Protein AF-A0A8T4DFD7-F1 (afdb_monomer_lite)

Foldseek 3Di:
DDDAFDDDDDDDDDDDDPPDDPDDDPPDDPPPDRDGDDPDPDDDDDDDDDDDDDDDDDDDDDDPLVFADQKDKDKDQKDFQVALQKDWFWKAFDKDDDPFKDKWKFKAFALDNVCPQFFDPVLTDTHDHRGTCCPTLGYHGSGRIMMMMMMIGGPGRSDYMGTDDMDIDMDNHDDPPCPPGTDNDDADDKDKDFDCDPVQHQWIWMDTFQWTWIWGQDPNDIDTATPTDHQWAWAADPVLRWTEIEHEGEHEDEDDDDDDDDDDKDKDKDFDDKDWRRAKHFDQKDKDKDAALCQVNVLVVQVVNVVVYNRDPVQWDRWDDDNVRRMIMIMGGGPVVGHIYTYMYTYMYIDMGD

pLDDT: mean 82.7, std 18.25, range [31.59, 98.19]

Sequence (354 aa):
MGLGGGGGAGGRIKIFYDNVSLYTVPSSLPVNGGTGGINGGVGAEDGVNGNSGIPYANETTYISTVPHYEDGYYVSRVYDTGNTTTCYGNMSWDATTDEYTPLTLKVRTSIYPDMTGAALWPNCPVVANGQDISALSSAFDMHRYIQFRADLSTYDTTTTPVLDCVRINYSSHCLAGDDEGAVIDSAAGIVKFRSSYIYYPNQEILYEHGAVIRAQTIDDEKKGFVIHDPPITIGTDNATGAPLLRISMVDLTGSNYSYAGSRSASVETSYADYVHLAGTIAFDNLSLDLTTEYPSIWQSWFNAQLAESDLDASYYNPPVVNESAGTVVVEFYGHGYGVQLYEEKTTVNVEITT

Secondary structure (DSSP, 8-state):
----------------BTTB-SSPPPS-------PPPS---TTPPPPPPPPPPPP-----------PPPSEEEEEPPPEE-S-TT-EEEEEEEEEE--TTS-EEEEEEEESSTT-TTSPPGGGSPEEPTTEEGGGSTT--TT--EEEEEEEEE-SSTT---EEEEEEEEEESS--SS--S---------EEEEE---TTSTTEEEEEETTEEEEEEEETTEEEEEEEE--SEEEEE-TTT--EEEEEEEEEEES------SSS--EEEEEEEEEEE-SS-EEESEEEEEEE-S-HHHHHHHHHHHHHHSS--GGGBPPPEEETTTTEEEEEEE-TTS-EEEEEEEEEEEEEEE-

Structure (mmCIF, N/CA/C/O backbone):
data_AF-A0A8T4DFD7-F1
#
_entry.id   AF-A0A8T4DFD7-F1
#
loop_
_atom_site.group_PDB
_atom_site.id
_atom_site.type_symbol
_atom_site.label_atom_id
_atom_site.label_alt_id
_atom_site.label_comp_id
_atom_site.label_asym_id
_atom_site.label_entity_id
_atom_site.label_seq_id
_atom_site.pdbx_PDB_ins_code
_atom_site.Cartn_x
_atom_site.Cartn_y
_atom_site.Cartn_z
_atom_site.occupancy
_atom_site.B_iso_or_equiv
_atom_site.auth_seq_id
_atom_site.auth_comp_id
_atom_site.auth_asym_id
_atom_site.auth_atom_id
_atom_site.pdbx_PDB_model_num
ATOM 1 N N . MET A 1 1 ? -53.806 55.454 68.907 1.00 33.16 1 MET A N 1
ATOM 2 C CA . MET A 1 1 ? -54.041 53.996 68.978 1.00 33.16 1 MET A CA 1
ATOM 3 C C . MET A 1 1 ? -54.019 53.504 67.544 1.00 33.16 1 MET A C 1
ATOM 5 O O . MET A 1 1 ? -54.923 53.856 66.808 1.00 33.16 1 MET A O 1
ATOM 9 N N . GLY A 1 2 ? -52.865 53.094 67.025 1.00 31.59 2 GLY A N 1
ATOM 10 C CA . GLY A 1 2 ? -52.353 51.718 67.089 1.00 31.59 2 GLY A CA 1
ATOM 11 C C . GLY A 1 2 ? -52.570 51.100 65.692 1.00 31.59 2 GLY A C 1
ATOM 12 O O . GLY A 1 2 ? -53.573 51.409 65.069 1.00 31.59 2 GLY A O 1
ATOM 13 N N . LEU A 1 3 ? -51.704 50.308 65.074 1.00 32.62 3 LEU A N 1
ATOM 14 C CA . LEU A 1 3 ? -50.391 49.771 65.405 1.00 32.62 3 LEU A CA 1
ATOM 15 C C . LEU A 1 3 ? -49.673 49.593 64.057 1.00 32.62 3 LEU A C 1
ATOM 17 O O . LEU A 1 3 ? -50.237 49.013 63.130 1.00 32.62 3 LEU A O 1
ATOM 21 N N . GLY A 1 4 ? -48.449 50.106 63.935 1.00 41.00 4 GLY A N 1
ATOM 22 C CA . GLY A 1 4 ? -47.529 49.648 62.899 1.00 41.00 4 GLY A CA 1
ATOM 23 C C . GLY A 1 4 ? -46.929 48.314 63.337 1.00 41.00 4 GLY A C 1
ATOM 24 O O . GLY A 1 4 ? -46.496 48.192 64.478 1.00 41.00 4 GLY A O 1
ATOM 25 N N . GLY A 1 5 ? -46.888 47.329 62.443 1.00 39.41 5 GLY A N 1
ATOM 26 C CA . GLY A 1 5 ? -46.276 46.028 62.707 1.00 39.41 5 GLY A CA 1
ATOM 27 C C . GLY A 1 5 ? -46.084 45.244 61.415 1.00 39.41 5 GLY A C 1
ATOM 28 O O . GLY A 1 5 ? -46.917 44.419 61.061 1.00 39.41 5 GLY A O 1
ATOM 29 N N . GLY A 1 6 ? -45.009 45.545 60.684 1.00 45.28 6 GLY A N 1
ATOM 30 C CA . GLY A 1 6 ? -44.554 44.756 59.541 1.00 45.28 6 GLY A CA 1
ATOM 31 C C . GLY A 1 6 ? -43.458 43.793 59.987 1.00 45.28 6 GLY A C 1
ATOM 32 O O . GLY A 1 6 ? -42.320 44.212 60.165 1.00 45.28 6 GLY A O 1
ATOM 33 N N . GLY A 1 7 ? -43.800 42.518 60.171 1.00 44.56 7 GLY A N 1
ATOM 34 C CA . GLY A 1 7 ? -42.845 41.429 60.378 1.00 44.56 7 GLY A CA 1
ATOM 35 C C . GLY A 1 7 ? -42.882 40.483 59.181 1.00 44.56 7 GLY A C 1
ATOM 36 O O . GLY A 1 7 ? -43.810 39.690 59.053 1.00 44.56 7 GLY A O 1
ATOM 37 N N . GLY A 1 8 ? -41.908 40.591 58.276 1.00 44.91 8 GLY A N 1
ATOM 38 C CA . GLY A 1 8 ? -41.760 39.680 57.139 1.00 44.91 8 GLY A CA 1
ATOM 39 C C . GLY A 1 8 ? -41.112 38.363 57.569 1.00 44.91 8 GLY A C 1
ATOM 40 O O . GLY A 1 8 ? -40.022 38.365 58.138 1.00 44.91 8 GLY A O 1
ATOM 41 N N . ALA A 1 9 ? -41.761 37.235 57.283 1.00 47.88 9 ALA A N 1
ATOM 42 C CA . ALA A 1 9 ? -41.181 35.911 57.476 1.00 47.88 9 ALA A CA 1
ATOM 43 C C . ALA A 1 9 ? -40.224 35.588 56.315 1.00 47.88 9 ALA A C 1
ATOM 45 O O . ALA A 1 9 ? -40.650 35.405 55.177 1.00 47.88 9 ALA A O 1
ATOM 46 N N . GLY A 1 10 ? -38.920 35.516 56.593 1.00 46.41 10 GLY A N 1
ATOM 47 C CA . GLY A 1 10 ? -37.939 34.995 55.642 1.00 46.41 10 GLY A CA 1
ATOM 48 C C . GLY A 1 10 ? -38.080 33.478 55.513 1.00 46.41 10 GLY A C 1
ATOM 49 O O . GLY A 1 10 ? -37.678 32.743 56.415 1.00 46.41 10 GLY A O 1
ATOM 50 N N . GLY A 1 11 ? -38.644 32.999 54.405 1.00 46.06 11 GLY A N 1
ATOM 51 C CA . GLY A 1 11 ? -38.618 31.577 54.063 1.00 46.06 11 GLY A CA 1
ATOM 52 C C . GLY A 1 11 ? -37.179 31.117 53.810 1.00 46.06 11 GLY A C 1
ATOM 53 O O . GLY A 1 11 ? -36.429 31.786 53.102 1.00 46.06 11 GLY A O 1
ATOM 54 N N . ARG A 1 12 ? -36.771 29.984 54.393 1.00 50.75 12 ARG A N 1
ATOM 55 C CA . ARG A 1 12 ? -35.488 29.332 54.086 1.00 50.75 12 ARG A CA 1
ATOM 56 C C . ARG A 1 12 ? -35.759 28.004 53.396 1.00 50.75 12 ARG A C 1
ATOM 58 O O . ARG A 1 12 ? -36.461 27.162 53.948 1.00 50.75 12 ARG A O 1
ATOM 65 N N . ILE A 1 13 ? -35.172 27.820 52.221 1.00 52.69 13 ILE A N 1
ATOM 66 C CA . ILE A 1 13 ? -35.178 26.552 51.491 1.00 52.69 13 ILE A CA 1
ATOM 67 C C . ILE A 1 13 ? -33.999 25.717 52.003 1.00 52.69 13 ILE A C 1
ATOM 69 O O . ILE A 1 13 ? -32.894 26.238 52.159 1.00 52.69 13 ILE A O 1
ATOM 73 N N . LYS A 1 14 ? -34.237 24.436 52.301 1.00 52.66 14 LYS A N 1
ATOM 74 C CA . LYS A 1 14 ? -33.199 23.459 52.659 1.00 52.66 14 LYS A CA 1
ATOM 75 C C . LYS A 1 14 ? -33.261 22.294 51.680 1.00 52.66 14 LYS A C 1
ATOM 77 O O . LYS A 1 14 ? -34.351 21.845 51.343 1.00 52.66 14 LYS A O 1
ATOM 82 N N . ILE A 1 15 ? -32.095 21.820 51.258 1.00 54.06 15 ILE A N 1
ATOM 83 C CA . ILE A 1 15 ? -31.931 20.671 50.367 1.00 54.06 15 ILE A CA 1
ATOM 84 C C . ILE A 1 15 ? -31.192 19.595 51.170 1.00 54.06 15 ILE A C 1
ATOM 86 O O . ILE A 1 15 ? -30.217 19.910 51.854 1.00 54.06 15 ILE A O 1
ATOM 90 N N . PHE A 1 16 ? -31.677 18.356 51.121 1.00 55.84 16 PHE A N 1
ATOM 91 C CA . PHE A 1 16 ? -31.103 17.207 51.826 1.00 55.84 16 PHE A CA 1
ATOM 92 C C . PHE A 1 16 ? -30.631 16.156 50.815 1.00 55.84 16 PHE A C 1
ATOM 94 O O . PHE A 1 16 ? -31.212 16.041 49.737 1.00 55.84 16 PHE A O 1
ATOM 101 N N . TYR A 1 17 ? -29.610 15.379 51.180 1.00 47.34 17 TYR A N 1
ATOM 102 C CA . TYR A 1 17 ? -29.171 14.185 50.456 1.00 47.34 17 TYR A CA 1
ATOM 103 C C . TYR A 1 17 ? -29.133 13.011 51.446 1.00 47.34 17 TYR A C 1
ATOM 105 O O . TYR A 1 17 ? -28.548 13.137 52.521 1.00 47.34 17 TYR A O 1
ATOM 113 N N . ASP A 1 18 ? -29.808 11.908 51.112 1.00 48.78 18 ASP A N 1
ATOM 114 C CA . ASP A 1 18 ? -29.800 10.638 51.862 1.00 48.78 18 ASP A CA 1
ATOM 115 C C . ASP A 1 18 ? -30.144 10.748 53.368 1.00 48.78 18 ASP A C 1
ATOM 117 O O . ASP A 1 18 ? -29.557 10.089 54.220 1.00 48.78 18 ASP A O 1
ATOM 121 N N . ASN A 1 19 ? -31.080 11.640 53.730 1.00 54.25 19 ASN A N 1
ATOM 122 C CA . ASN A 1 19 ? -31.476 11.948 55.118 1.00 54.25 19 ASN A CA 1
ATOM 123 C C . ASN A 1 19 ? -30.350 12.433 56.058 1.00 54.25 19 ASN A C 1
ATOM 125 O O . ASN A 1 19 ? -30.591 12.624 57.254 1.00 54.25 19 ASN A O 1
ATOM 129 N N . VAL A 1 20 ? -29.148 12.716 55.547 1.00 50.88 20 VAL A N 1
ATOM 130 C CA . VAL A 1 20 ? -28.029 13.249 56.333 1.00 50.88 20 VAL A CA 1
ATOM 131 C C . VAL A 1 20 ? -27.868 14.741 56.040 1.00 50.88 20 VAL A C 1
ATOM 133 O O . VAL A 1 20 ? -27.603 15.167 54.918 1.00 50.88 20 VAL A O 1
ATOM 136 N N . SER A 1 21 ? -28.023 15.579 57.068 1.00 50.06 21 SER A N 1
ATOM 137 C CA . SER A 1 21 ? -27.681 17.001 56.970 1.00 50.06 21 SER A CA 1
ATOM 138 C C . SER A 1 21 ? -26.158 17.149 56.939 1.00 50.06 21 SER A C 1
ATOM 140 O O . SER A 1 21 ? -25.500 16.838 57.928 1.00 50.06 21 SER A O 1
ATOM 142 N N . LEU A 1 22 ? -25.592 17.685 55.852 1.00 49.75 22 LEU A N 1
ATOM 143 C CA . LEU A 1 22 ? -24.154 18.005 55.753 1.00 49.75 22 LEU A CA 1
ATOM 144 C C . LEU A 1 22 ? -23.718 19.180 56.658 1.00 49.75 22 LEU A C 1
ATOM 146 O O . LEU A 1 22 ? -22.557 19.576 56.649 1.00 49.75 22 LEU A O 1
ATOM 150 N N . TYR A 1 23 ? -24.635 19.734 57.456 1.00 48.16 23 TYR A N 1
ATOM 151 C CA . TYR A 1 23 ? -24.368 20.775 58.446 1.00 48.16 23 TYR A CA 1
ATOM 152 C C . TYR A 1 23 ? -25.033 20.452 59.788 1.00 48.16 23 TYR A C 1
ATOM 154 O O . TYR A 1 23 ? -26.232 20.162 59.852 1.00 48.16 23 TYR A O 1
ATOM 162 N N . THR A 1 24 ? -24.279 20.577 60.881 1.00 48.88 24 THR A N 1
ATOM 163 C CA . THR A 1 24 ? -24.812 20.590 62.248 1.00 48.88 24 THR A CA 1
ATOM 164 C C . THR A 1 24 ? -25.529 21.917 62.498 1.00 48.88 24 THR A C 1
ATOM 166 O O . THR A 1 24 ? -24.959 22.994 62.328 1.00 48.88 24 THR A O 1
ATOM 169 N N . VAL A 1 25 ? -26.803 21.854 62.882 1.00 51.44 25 VAL A N 1
ATOM 170 C CA . VAL A 1 25 ? -27.645 23.042 63.084 1.00 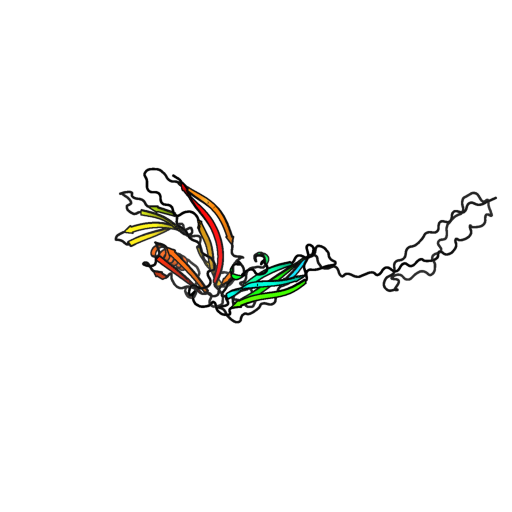51.44 25 VAL A CA 1
ATOM 171 C C . VAL A 1 25 ? -27.387 23.631 64.481 1.00 51.44 25 VAL A C 1
ATOM 173 O O . VAL A 1 25 ? -27.482 22.889 65.458 1.00 51.44 25 VAL A O 1
ATOM 176 N N . PRO A 1 26 ? -27.150 24.947 64.646 1.00 46.44 26 PRO A N 1
ATOM 177 C CA . PRO A 1 26 ? -27.392 25.604 65.928 1.00 46.44 26 PRO A CA 1
ATOM 178 C C . PRO A 1 26 ? -28.897 25.535 66.226 1.00 46.44 26 PRO A C 1
ATOM 180 O O . PRO A 1 26 ? -29.706 25.932 65.388 1.00 46.44 26 PRO A O 1
ATOM 183 N N . SER A 1 27 ? -29.290 25.025 67.394 1.00 43.75 27 SER A N 1
ATOM 184 C CA . SER A 1 27 ? -30.675 24.626 67.724 1.00 43.75 27 SER A CA 1
ATOM 185 C C . SER A 1 27 ? -31.734 25.733 67.665 1.00 43.75 27 SER A C 1
ATOM 187 O O . SER A 1 27 ? -32.923 25.450 67.722 1.00 43.75 27 SER A O 1
ATOM 189 N N . SER A 1 28 ? -31.345 26.986 67.504 1.00 45.22 28 SER A N 1
ATOM 190 C CA . SER A 1 28 ? -32.187 28.054 66.977 1.00 45.22 28 SER A CA 1
ATOM 191 C C . SER A 1 28 ? -31.278 29.252 66.759 1.00 45.22 28 SER A C 1
ATOM 193 O O . SER A 1 28 ? -30.484 29.597 67.630 1.00 45.22 28 SER A O 1
ATOM 195 N N . LEU A 1 29 ? -31.362 29.892 65.598 1.00 45.09 29 LEU A N 1
ATOM 196 C CA . LEU A 1 29 ? -30.937 31.282 65.504 1.00 45.09 29 LEU A CA 1
ATOM 197 C C . LEU A 1 29 ? -32.222 32.097 65.478 1.00 45.09 29 LEU A C 1
ATOM 199 O O . LEU A 1 29 ? -32.973 31.977 64.505 1.00 45.09 29 LEU A O 1
ATOM 203 N N . PRO A 1 30 ? -32.528 32.855 66.544 1.00 46.88 30 PRO A N 1
ATOM 204 C CA . PRO A 1 30 ? -33.696 33.709 66.533 1.00 46.88 30 PRO A CA 1
ATOM 205 C C . PRO A 1 30 ? -33.527 34.706 65.385 1.00 46.88 30 PRO A C 1
ATOM 207 O O . PRO A 1 30 ? -32.555 35.459 65.341 1.00 46.88 30 PRO A O 1
ATOM 210 N N . VAL A 1 31 ? -34.466 34.713 64.439 1.00 48.06 31 VAL A N 1
ATOM 211 C CA . VAL A 1 31 ? -34.658 35.862 63.545 1.00 48.06 31 VAL A CA 1
ATOM 212 C C . VAL A 1 31 ? -35.312 36.956 64.379 1.00 48.06 31 VAL A C 1
ATOM 214 O O . VAL A 1 31 ? -36.515 37.177 64.324 1.00 48.06 31 VAL A O 1
ATOM 217 N N . ASN A 1 32 ? -34.506 37.567 65.244 1.00 44.88 32 ASN A N 1
ATOM 218 C CA . ASN A 1 32 ? -34.903 38.703 66.053 1.00 44.88 32 ASN A CA 1
ATOM 219 C C . ASN A 1 32 ? -34.594 39.983 65.268 1.00 44.88 32 ASN A C 1
ATOM 221 O O . ASN A 1 32 ? -33.521 40.078 64.670 1.00 44.88 32 ASN A O 1
ATOM 225 N N . GLY A 1 33 ? -35.507 40.956 65.269 1.00 46.41 33 GLY A N 1
ATOM 226 C CA . GLY A 1 33 ? -35.224 42.282 64.701 1.00 46.41 33 GLY A CA 1
ATOM 227 C C . GLY A 1 33 ? -36.254 42.877 63.741 1.00 46.41 33 GLY A C 1
ATOM 228 O O . GLY A 1 33 ? -35.934 43.850 63.065 1.00 46.41 33 GLY A O 1
ATOM 229 N N . GLY A 1 34 ? -37.483 42.362 63.674 1.00 46.62 34 GLY A N 1
ATOM 230 C CA . GLY A 1 34 ? -38.570 43.133 63.068 1.00 46.62 34 GLY A CA 1
ATOM 231 C C . GLY A 1 34 ? -38.985 44.278 63.994 1.00 46.62 34 GLY A C 1
ATOM 232 O O . GLY A 1 34 ? -39.846 44.082 64.844 1.00 46.62 34 GLY A O 1
ATOM 233 N N . THR A 1 35 ? -38.377 45.459 63.871 1.00 43.81 35 THR A N 1
ATOM 234 C CA . THR A 1 35 ? -38.828 46.658 64.592 1.00 43.81 35 THR A CA 1
ATOM 235 C C . THR A 1 35 ? -40.166 47.137 64.021 1.00 43.81 35 THR A C 1
ATOM 237 O O . THR A 1 35 ? -40.283 47.455 62.837 1.00 43.81 35 THR A O 1
ATOM 240 N N . GLY A 1 36 ? -41.203 47.186 64.863 1.00 47.09 36 GLY A N 1
ATOM 241 C CA . GLY A 1 36 ? -42.485 47.807 64.521 1.00 47.09 36 GLY A CA 1
ATOM 242 C C . GLY A 1 36 ? -42.308 49.294 64.187 1.00 47.09 36 GLY A C 1
ATOM 243 O O . GLY A 1 36 ? -41.490 49.985 64.789 1.00 47.09 36 GLY A O 1
ATOM 244 N N . GLY A 1 37 ? -43.049 49.784 63.190 1.00 44.97 37 GLY A N 1
ATOM 245 C CA . GLY A 1 37 ? -42.926 51.151 62.671 1.00 44.97 37 GLY A CA 1
ATOM 246 C C . GLY A 1 37 ? -43.137 52.263 63.715 1.00 44.97 37 GLY A C 1
ATOM 247 O O . GLY A 1 37 ? -43.875 52.116 64.685 1.00 44.97 37 GLY A O 1
ATOM 248 N N . ILE A 1 38 ? -42.517 53.414 63.446 1.00 44.84 38 ILE A N 1
ATOM 249 C CA . ILE A 1 38 ? -42.114 54.504 64.360 1.00 44.84 38 ILE A CA 1
ATOM 250 C C . ILE A 1 38 ? -43.219 55.328 65.073 1.00 44.84 38 ILE A C 1
ATOM 252 O O . ILE A 1 38 ? -42.936 56.403 65.586 1.00 44.84 38 ILE A O 1
ATOM 256 N N . ASN A 1 39 ? -44.469 54.864 65.172 1.00 47.56 39 ASN A N 1
ATOM 257 C CA . ASN A 1 39 ? -45.582 55.684 65.699 1.00 47.56 39 ASN A CA 1
ATOM 258 C C . ASN A 1 39 ? -46.203 55.217 67.035 1.00 47.56 39 ASN A C 1
ATOM 260 O O . ASN A 1 39 ? -47.353 55.547 67.330 1.00 47.56 39 ASN A O 1
ATOM 264 N N . GLY A 1 40 ? -45.465 54.487 67.873 1.00 42.84 40 GLY A N 1
ATOM 265 C CA . GLY A 1 40 ? -45.857 54.195 69.258 1.00 42.84 40 GLY A CA 1
ATOM 266 C C . GLY A 1 40 ? -44.919 54.901 70.233 1.00 42.84 40 GLY A C 1
ATOM 267 O O . GLY A 1 40 ? -43.721 54.655 70.196 1.00 42.84 40 GLY A O 1
ATOM 268 N N . GLY A 1 41 ? -45.439 55.805 71.065 1.00 44.47 41 GLY A N 1
ATOM 269 C CA . GLY A 1 41 ? -44.645 56.540 72.054 1.00 44.47 41 GLY A CA 1
ATOM 270 C C . GLY A 1 41 ? -43.922 55.638 73.064 1.00 44.47 41 GLY A C 1
ATOM 271 O O . GLY A 1 41 ? -44.110 54.424 73.094 1.00 44.47 41 GLY A O 1
ATOM 272 N N . VAL A 1 42 ? -43.095 56.260 73.907 1.00 46.97 42 VAL A N 1
ATOM 273 C CA . VAL A 1 42 ? -42.349 55.612 74.998 1.00 46.97 42 VAL A CA 1
ATOM 274 C C . VAL A 1 42 ? -43.295 54.696 75.799 1.00 46.97 42 VAL A C 1
ATOM 276 O O . VAL A 1 42 ? -44.217 55.192 76.443 1.00 46.97 42 VAL A O 1
ATOM 279 N N . GLY A 1 43 ? -43.100 53.373 75.699 1.00 52.81 43 GLY A N 1
ATOM 280 C CA . GLY A 1 43 ? -43.975 52.345 76.291 1.00 52.81 43 GLY A CA 1
ATOM 281 C C . GLY A 1 43 ? -44.782 51.467 75.314 1.00 52.81 43 GLY A C 1
ATOM 282 O O . GLY A 1 43 ? -45.689 50.776 75.765 1.00 52.81 43 GLY A O 1
ATOM 283 N N . ALA A 1 44 ? -44.508 51.481 74.005 1.00 50.84 44 ALA A N 1
ATOM 284 C CA . ALA A 1 44 ? -45.153 50.567 73.052 1.00 50.84 44 ALA A CA 1
ATOM 285 C C . ALA A 1 44 ? -44.632 49.120 73.189 1.00 50.84 44 ALA A C 1
ATOM 287 O O . ALA A 1 44 ? -43.421 48.910 73.219 1.00 50.84 44 ALA A O 1
ATOM 288 N N . GLU A 1 45 ? -45.542 48.141 73.268 1.00 52.12 45 GLU A N 1
ATOM 289 C CA . GLU A 1 45 ? -45.198 46.713 73.334 1.00 52.12 45 GLU A CA 1
ATOM 290 C C . GLU A 1 45 ? -44.634 46.194 72.005 1.00 52.12 45 GLU A C 1
ATOM 292 O O . GLU A 1 45 ? -45.046 46.633 70.925 1.00 52.12 45 GLU A O 1
ATOM 297 N N . ASP A 1 46 ? -43.702 45.242 72.099 1.00 54.53 46 ASP A N 1
ATOM 298 C CA . ASP A 1 46 ? -43.140 44.546 70.944 1.00 54.53 46 ASP A CA 1
ATOM 299 C C . ASP A 1 46 ? -44.252 43.872 70.120 1.00 54.53 46 ASP A C 1
ATOM 301 O O . ASP A 1 46 ? -45.240 43.357 70.650 1.00 54.53 46 ASP A O 1
ATOM 305 N N . GLY A 1 47 ? -44.094 43.859 68.793 1.00 50.91 47 GLY A N 1
ATOM 306 C CA . GLY A 1 47 ? -45.009 43.138 67.910 1.00 50.91 47 GLY A CA 1
ATOM 307 C C . GLY A 1 47 ? -45.011 41.637 68.215 1.00 50.91 47 GLY A C 1
ATOM 308 O O . GLY A 1 47 ? -43.966 41.046 68.476 1.00 50.91 47 GLY A O 1
ATOM 309 N N . VAL A 1 48 ? -46.189 41.009 68.163 1.00 51.22 48 VAL A N 1
ATOM 310 C CA . VAL A 1 48 ? -46.337 39.566 68.408 1.00 51.22 48 VAL A CA 1
ATOM 311 C C . VAL A 1 48 ? -45.514 38.774 67.387 1.00 51.22 48 VAL A C 1
ATOM 313 O O . VAL A 1 48 ? -45.574 39.050 66.187 1.00 51.22 48 VAL A O 1
ATOM 316 N N . ASN A 1 49 ? -44.772 37.767 67.857 1.00 54.62 49 ASN A N 1
ATOM 317 C CA . ASN A 1 49 ? -44.047 36.840 66.988 1.00 54.62 49 ASN A CA 1
ATOM 318 C C . ASN A 1 49 ? -44.988 36.204 65.950 1.00 54.62 49 ASN A C 1
ATOM 320 O O . ASN A 1 49 ? -46.102 35.791 66.274 1.00 54.62 49 ASN A O 1
ATOM 324 N N . GLY A 1 50 ? -44.517 36.071 64.707 1.00 53.59 50 GLY A N 1
ATOM 325 C CA . GLY A 1 50 ? -45.214 35.282 63.693 1.00 53.59 50 GLY A CA 1
ATOM 326 C C . GLY A 1 50 ? -45.306 33.804 64.094 1.00 53.59 50 GLY A C 1
ATOM 327 O O . GLY A 1 50 ? -44.418 33.274 64.764 1.00 53.59 50 GLY A O 1
ATOM 328 N N . ASN A 1 51 ? -46.378 33.127 63.673 1.00 50.84 51 ASN A N 1
ATOM 329 C CA . ASN A 1 51 ? -46.534 31.688 63.894 1.00 50.84 51 ASN A CA 1
ATOM 330 C C . ASN A 1 51 ? -45.433 30.890 63.174 1.00 50.84 51 ASN A C 1
ATOM 332 O O . ASN A 1 51 ? -44.934 31.299 62.124 1.00 50.84 51 ASN A O 1
ATOM 336 N N . SER A 1 52 ? -45.083 29.720 63.721 1.00 57.84 52 SER A N 1
ATOM 337 C CA . SER A 1 52 ? -44.166 28.787 63.053 1.00 57.84 52 SER A CA 1
ATOM 338 C C . SER A 1 52 ? -44.730 28.374 61.692 1.00 57.84 52 SER A C 1
ATOM 340 O O . SER A 1 52 ? -45.875 27.932 61.602 1.00 57.84 52 SER A O 1
ATOM 342 N N . GLY A 1 53 ? -43.931 28.517 60.633 1.00 52.72 53 GLY A N 1
ATOM 343 C CA . GLY A 1 53 ? -44.290 28.012 59.309 1.00 52.72 53 GLY A CA 1
ATOM 344 C C . GLY A 1 53 ? -44.333 26.482 59.295 1.00 52.72 53 GLY A C 1
ATOM 345 O O . GLY A 1 53 ? -43.511 25.832 59.941 1.00 52.72 53 GLY A O 1
ATOM 346 N N . ILE A 1 54 ? -45.278 25.906 58.550 1.00 54.53 54 ILE A N 1
ATOM 347 C CA . ILE A 1 54 ? -45.331 24.459 58.304 1.00 54.53 54 ILE A CA 1
ATOM 348 C C . ILE A 1 54 ? -44.320 24.139 57.190 1.00 54.53 54 ILE A C 1
ATOM 350 O O . ILE A 1 54 ? -44.436 24.713 56.104 1.00 54.53 54 ILE A O 1
ATOM 354 N N . PRO A 1 55 ? -43.326 23.260 57.415 1.00 54.78 55 PRO A N 1
ATOM 355 C CA . PRO A 1 55 ? -42.420 22.844 56.355 1.00 54.78 55 PRO A CA 1
ATOM 356 C C . PRO A 1 55 ? -43.180 21.991 55.334 1.00 54.78 55 PRO A C 1
ATOM 358 O O . PRO A 1 55 ? -43.786 20.983 55.689 1.00 54.78 55 PRO A O 1
ATOM 361 N N . TYR A 1 56 ? -43.132 22.390 54.063 1.00 49.56 56 TYR A N 1
ATOM 362 C CA . TYR A 1 56 ? -43.556 21.542 52.954 1.00 49.56 56 TYR A CA 1
ATOM 363 C C . TYR A 1 56 ? -42.313 20.852 52.390 1.00 49.56 56 TYR A C 1
ATOM 365 O O . TYR A 1 56 ? -41.422 21.519 51.862 1.00 49.56 56 TYR A O 1
ATOM 373 N N . ALA A 1 57 ? -42.224 19.535 52.560 1.00 58.31 57 ALA A N 1
ATOM 374 C CA . ALA A 1 57 ? -41.188 18.720 51.942 1.00 58.31 57 ALA A CA 1
ATOM 375 C C . ALA A 1 57 ? -41.757 18.133 50.648 1.00 58.31 57 ALA A C 1
ATOM 377 O O . ALA A 1 57 ? -42.795 17.477 50.679 1.00 58.31 57 ALA A O 1
ATOM 378 N N . ASN A 1 58 ? -41.094 18.397 49.524 1.00 56.06 58 ASN A N 1
ATOM 379 C CA . ASN A 1 58 ? -41.382 17.726 48.265 1.00 56.06 58 ASN A CA 1
ATOM 380 C C . ASN A 1 58 ? -40.167 16.861 47.928 1.00 56.06 58 ASN A C 1
ATOM 382 O O . ASN A 1 58 ? -39.073 17.389 47.722 1.00 56.06 58 ASN A O 1
ATOM 386 N N . GLU A 1 59 ? -40.341 15.544 47.957 1.00 55.19 59 GLU A N 1
ATOM 387 C CA . GLU A 1 59 ? -39.289 14.594 47.611 1.00 55.19 59 GLU A CA 1
ATOM 388 C C . GLU A 1 59 ? -39.263 14.433 46.091 1.00 55.19 59 GLU A C 1
ATOM 390 O O . GLU A 1 59 ? -40.218 13.948 45.490 1.00 55.19 59 GLU A O 1
ATOM 395 N N . THR A 1 60 ? -38.164 14.852 45.466 1.00 54.56 60 THR A N 1
ATOM 396 C CA . THR A 1 60 ? -37.860 14.508 44.075 1.00 54.56 60 THR A CA 1
ATOM 397 C C . THR A 1 60 ? -36.753 13.469 44.084 1.00 54.56 60 THR A C 1
ATOM 399 O O . THR A 1 60 ? -35.745 13.628 44.776 1.00 54.56 60 THR A O 1
ATOM 402 N N . THR A 1 61 ? -36.925 12.401 43.312 1.00 53.41 61 THR A N 1
ATOM 403 C CA . THR A 1 61 ? -35.890 11.384 43.133 1.00 53.41 61 THR A CA 1
ATOM 404 C C . THR A 1 61 ? -34.727 11.993 42.352 1.00 53.41 61 THR A C 1
ATOM 406 O O . THR A 1 61 ? -34.874 12.346 41.185 1.00 53.41 61 THR A O 1
ATOM 409 N N . TYR A 1 62 ? -33.563 12.126 42.988 1.00 51.81 62 TYR A N 1
ATOM 410 C CA . TYR A 1 62 ? -32.319 12.402 42.275 1.00 51.81 62 TYR A CA 1
ATOM 411 C C . TYR A 1 62 ? -31.849 11.101 41.623 1.00 51.81 62 TYR A C 1
ATOM 413 O O . TYR A 1 62 ? -31.383 10.190 42.308 1.00 51.81 62 TYR A O 1
ATOM 421 N N . ILE A 1 63 ? -32.004 10.992 40.304 1.00 55.69 63 ILE A N 1
ATOM 422 C CA . ILE A 1 63 ? -31.405 9.899 39.541 1.00 55.69 63 ILE A CA 1
ATOM 423 C C . ILE A 1 63 ? -29.980 10.336 39.208 1.00 55.69 63 ILE A C 1
ATOM 425 O O . ILE A 1 63 ? -29.773 11.214 38.376 1.00 55.69 63 ILE A O 1
ATOM 429 N N . SER A 1 64 ? -28.996 9.737 39.878 1.00 45.97 64 SER A N 1
ATOM 430 C CA . SER A 1 64 ? -27.591 9.867 39.497 1.00 45.97 64 SER A CA 1
ATOM 431 C C . SER A 1 64 ? -27.363 9.108 38.190 1.00 45.97 64 SER A C 1
ATOM 433 O O . SER A 1 64 ? -26.902 7.969 38.209 1.00 45.97 64 SER A O 1
ATOM 435 N N . THR A 1 65 ? -27.688 9.708 37.048 1.00 57.84 65 THR A N 1
ATOM 436 C CA . THR A 1 65 ? -27.125 9.265 35.771 1.00 57.84 65 THR A CA 1
ATOM 437 C C . THR A 1 65 ? -25.645 9.610 35.828 1.00 57.84 65 THR A C 1
ATOM 439 O O . THR A 1 65 ? -25.300 10.788 35.832 1.00 57.84 65 THR A O 1
ATOM 442 N N . VAL A 1 66 ? -24.766 8.615 35.970 1.00 61.06 66 VAL A N 1
ATOM 443 C CA . VAL A 1 66 ? -23.338 8.836 35.709 1.00 61.06 66 VAL A CA 1
ATOM 444 C C . VAL A 1 66 ? -23.272 9.261 34.243 1.00 61.06 66 VAL A C 1
ATOM 446 O O . VAL A 1 66 ? -23.618 8.436 33.398 1.00 61.06 66 VAL A O 1
ATOM 449 N N . PRO A 1 67 ? -22.946 10.527 33.931 1.00 77.06 67 PRO A N 1
ATOM 450 C CA . PRO A 1 67 ? -22.962 10.977 32.553 1.00 77.06 67 PRO A CA 1
ATOM 451 C C . PRO A 1 67 ? -21.911 10.186 31.775 1.00 77.06 67 PRO A C 1
ATOM 453 O O . PRO A 1 67 ? -20.782 10.008 32.244 1.00 77.06 67 PRO A O 1
ATOM 456 N N . HIS A 1 68 ? -22.295 9.677 30.610 1.00 83.81 68 HIS A N 1
ATOM 457 C CA . HIS A 1 68 ? -21.356 9.089 29.670 1.00 83.81 68 HIS A CA 1
ATOM 458 C C . HIS A 1 68 ? -20.396 10.172 29.169 1.00 83.81 68 HIS A C 1
ATOM 460 O O . HIS A 1 68 ? -20.772 11.337 29.027 1.00 83.81 68 HIS A O 1
ATOM 466 N N . TYR A 1 69 ? -19.142 9.789 28.925 1.00 87.88 69 TYR A N 1
ATOM 467 C CA . TYR A 1 69 ? -18.199 10.662 28.233 1.00 87.88 69 TYR A CA 1
ATOM 468 C C . TYR A 1 69 ? -18.682 10.905 26.801 1.00 87.88 69 TYR A C 1
ATOM 470 O O . TYR A 1 69 ? -19.218 9.986 26.184 1.00 87.88 69 TYR A O 1
ATOM 478 N N . GLU A 1 70 ? -18.473 12.123 26.294 1.00 91.25 70 GLU A N 1
ATOM 479 C CA . GLU A 1 70 ? -18.872 12.511 24.932 1.00 91.25 70 GLU A CA 1
ATOM 480 C C . GLU A 1 70 ? -18.218 11.619 23.877 1.00 91.25 70 GLU A C 1
ATOM 482 O O . GLU A 1 70 ? -18.890 11.210 22.942 1.00 91.25 70 GLU A O 1
ATOM 487 N N . ASP A 1 71 ? -16.949 11.252 24.069 1.00 93.75 71 ASP A N 1
ATOM 488 C CA . ASP A 1 71 ? -16.205 10.388 23.160 1.00 93.75 71 ASP A CA 1
ATOM 489 C C . ASP A 1 71 ? -15.428 9.313 23.924 1.00 93.75 71 ASP A C 1
ATOM 491 O O . ASP A 1 71 ?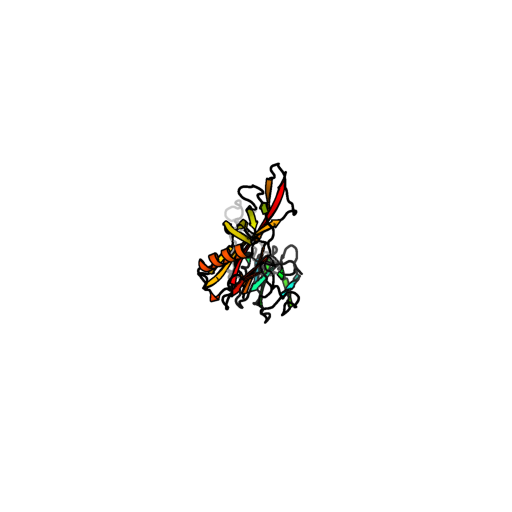 -14.909 9.525 25.027 1.00 93.75 71 ASP A O 1
ATOM 495 N N . GLY A 1 72 ? -15.283 8.155 23.292 1.00 93.75 72 GLY A N 1
ATOM 496 C CA . GLY A 1 72 ? -14.455 7.061 23.766 1.00 93.75 72 GLY A CA 1
ATOM 497 C C . GLY A 1 72 ? -14.111 6.099 22.640 1.00 93.75 72 GLY A C 1
ATOM 498 O O . GLY A 1 72 ? -14.698 6.122 21.561 1.00 93.75 72 GLY A O 1
ATOM 499 N N . TYR A 1 73 ? -13.140 5.228 22.885 1.00 96.44 73 TYR A N 1
ATOM 500 C CA . TYR A 1 73 ? -12.822 4.173 21.937 1.00 96.44 73 TYR A CA 1
ATOM 501 C C . TYR A 1 73 ? -12.510 2.865 22.646 1.00 96.44 73 TYR A C 1
ATOM 503 O O . TYR A 1 73 ? -11.967 2.833 23.752 1.00 96.44 73 TYR A O 1
ATOM 511 N N . TYR A 1 74 ? -12.827 1.774 21.965 1.00 96.44 74 TYR A N 1
ATOM 512 C CA . TYR A 1 74 ? -12.441 0.427 22.340 1.00 96.44 74 TYR A CA 1
ATOM 513 C C . TYR A 1 74 ? -11.518 -0.135 21.267 1.00 96.44 74 TYR A C 1
ATOM 515 O O . TYR A 1 74 ? -11.857 -0.122 20.088 1.00 96.44 74 TYR A O 1
ATOM 523 N N . VAL A 1 75 ? -10.362 -0.655 21.674 1.00 98.06 75 VAL A N 1
ATOM 524 C CA . VAL A 1 75 ? -9.478 -1.422 20.793 1.00 98.06 75 VAL A CA 1
ATOM 525 C C . VAL A 1 75 ? -9.591 -2.888 21.178 1.00 98.06 75 VAL A C 1
ATOM 527 O O . VAL A 1 75 ? -9.418 -3.245 22.345 1.00 98.06 75 VAL A O 1
ATOM 530 N N . SER A 1 76 ? -9.874 -3.742 20.199 1.00 97.81 76 SER A N 1
ATOM 531 C CA . SER A 1 76 ? -9.950 -5.177 20.429 1.00 97.81 76 SER A CA 1
ATOM 532 C C . SER A 1 76 ? -8.597 -5.737 20.863 1.00 97.81 76 SER A C 1
ATOM 534 O O . SER A 1 76 ? -7.529 -5.194 20.561 1.00 97.81 76 SER A O 1
ATOM 536 N N . ARG A 1 77 ? -8.616 -6.911 21.501 1.00 97.06 77 ARG A N 1
ATOM 537 C CA . ARG A 1 77 ? -7.412 -7.751 21.523 1.00 97.06 77 ARG A CA 1
ATOM 538 C C . ARG A 1 77 ? -6.952 -8.027 20.088 1.00 97.06 77 ARG A C 1
ATOM 540 O O . ARG A 1 77 ? -7.775 -8.034 19.168 1.00 97.06 77 ARG A O 1
ATOM 547 N N . VAL A 1 78 ? -5.661 -8.281 19.922 1.00 98.19 78 VAL A N 1
ATOM 548 C CA . VAL A 1 78 ? -5.138 -8.797 18.657 1.00 98.19 78 VAL A CA 1
ATOM 549 C C . VAL A 1 78 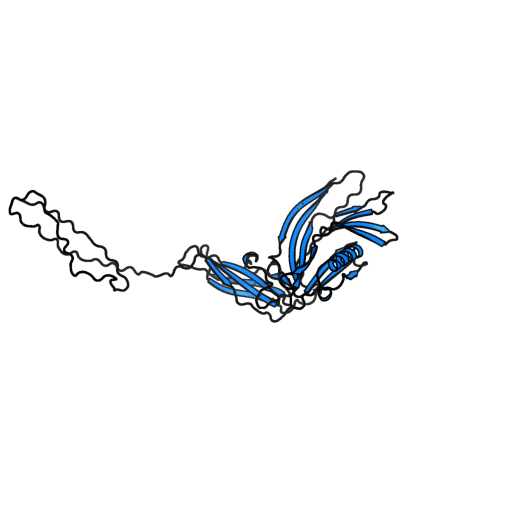? -5.683 -10.208 18.467 1.00 98.19 78 VAL A C 1
ATOM 551 O O . VAL A 1 78 ? -5.631 -11.032 19.386 1.00 98.19 78 VAL A O 1
ATOM 554 N N . TYR A 1 79 ? -6.275 -10.457 17.306 1.00 97.12 79 TYR A N 1
ATOM 555 C CA . TYR A 1 79 ? -6.728 -11.775 16.904 1.00 97.12 79 TYR A CA 1
ATOM 556 C C . TYR A 1 79 ? -5.674 -12.404 15.997 1.00 97.12 79 TYR A C 1
ATOM 558 O O . TYR A 1 79 ? -5.207 -11.772 15.054 1.00 97.12 79 TYR A O 1
ATOM 566 N N . ASP A 1 80 ? -5.297 -13.635 16.320 1.00 97.00 80 ASP A N 1
ATOM 567 C CA . ASP A 1 80 ? -4.354 -14.449 15.563 1.00 97.00 80 ASP A CA 1
ATOM 568 C C . ASP A 1 80 ? -5.149 -15.480 14.759 1.00 97.00 80 ASP A C 1
ATOM 570 O O . ASP A 1 80 ? -5.830 -16.330 15.342 1.00 97.00 80 ASP A O 1
ATOM 574 N N . THR A 1 81 ? -5.078 -15.406 13.432 1.00 94.81 81 THR A N 1
ATOM 575 C CA . THR A 1 81 ? -5.757 -16.365 12.547 1.00 94.81 81 THR A CA 1
ATOM 576 C C . THR A 1 81 ? -5.050 -17.720 12.483 1.00 94.81 81 THR A C 1
ATOM 578 O O . THR A 1 81 ? -5.615 -18.692 11.979 1.00 94.81 81 THR A O 1
ATOM 581 N N . GLY A 1 82 ? -3.818 -17.802 12.992 1.00 93.31 82 GLY A N 1
ATOM 582 C CA . GLY A 1 82 ? -2.965 -18.983 12.986 1.00 93.31 82 GLY A CA 1
ATOM 583 C C . GLY A 1 82 ? -2.247 -19.244 11.661 1.00 93.31 82 GLY A C 1
ATOM 584 O O . GLY A 1 82 ? -1.456 -20.184 11.608 1.00 93.31 82 GLY A O 1
ATOM 585 N N . ASN A 1 83 ? -2.484 -18.441 10.612 1.00 90.38 83 ASN A N 1
ATOM 586 C CA . ASN A 1 83 ? -1.878 -18.638 9.293 1.00 90.38 83 ASN A CA 1
ATOM 587 C C . ASN A 1 83 ? -1.400 -17.322 8.648 1.00 90.38 83 ASN A C 1
ATOM 589 O O . ASN A 1 83 ? -2.122 -16.328 8.642 1.00 90.38 83 ASN A O 1
ATOM 593 N N . THR A 1 84 ? -0.204 -17.341 8.058 1.00 87.50 84 THR A N 1
ATOM 594 C CA . THR A 1 84 ? 0.388 -16.254 7.257 1.00 87.50 84 THR A CA 1
ATOM 595 C C . THR A 1 84 ? -0.147 -16.199 5.821 1.00 87.50 84 THR A C 1
ATOM 597 O O . THR A 1 84 ? 0.241 -15.337 5.053 1.00 87.50 84 THR A O 1
ATOM 600 N N . THR A 1 85 ? -1.052 -17.100 5.428 1.00 87.44 85 THR A N 1
ATOM 601 C CA . THR A 1 85 ? -1.759 -17.051 4.132 1.00 87.44 85 THR A CA 1
ATOM 602 C C . THR A 1 85 ? -3.246 -16.733 4.296 1.00 87.44 85 THR A C 1
ATOM 604 O O . THR A 1 85 ? -4.097 -17.221 3.554 1.00 87.44 85 THR A O 1
ATOM 607 N N . THR A 1 86 ? -3.574 -15.945 5.322 1.00 90.88 86 THR A N 1
ATOM 608 C CA . THR A 1 86 ? -4.954 -15.547 5.621 1.00 90.88 86 THR A CA 1
ATOM 609 C C . THR A 1 86 ? -5.470 -14.558 4.585 1.00 90.88 86 THR A C 1
ATOM 611 O O . THR A 1 86 ? -4.825 -13.544 4.356 1.00 90.88 86 THR A O 1
ATOM 614 N N . CYS A 1 87 ? -6.652 -14.814 4.033 1.00 90.44 87 CYS A N 1
ATOM 615 C CA . CYS A 1 87 ? -7.381 -13.853 3.210 1.00 90.44 87 CYS A CA 1
ATOM 616 C C . CYS A 1 87 ? -8.606 -13.357 3.989 1.00 90.44 87 CYS A C 1
ATOM 618 O O . CYS A 1 87 ? -9.414 -14.163 4.466 1.00 90.44 87 CYS A O 1
ATOM 620 N N . TYR A 1 88 ? -8.728 -12.048 4.166 1.00 93.31 88 TYR A N 1
ATOM 621 C CA . TYR A 1 88 ? -9.836 -11.407 4.857 1.00 93.31 88 TYR A CA 1
ATOM 622 C C . TYR A 1 88 ? -10.971 -11.102 3.881 1.00 93.31 88 TYR A C 1
ATOM 624 O O . TYR A 1 88 ? -10.764 -10.867 2.700 1.00 93.31 88 TYR A O 1
ATOM 632 N N . GLY A 1 89 ? -12.197 -11.130 4.389 1.00 93.81 89 GLY A N 1
ATOM 633 C CA . GLY A 1 89 ? -13.387 -10.766 3.633 1.00 93.81 89 GLY A CA 1
ATOM 634 C C . GLY A 1 89 ? -14.195 -9.709 4.367 1.00 93.81 89 GLY A C 1
ATOM 635 O O . GLY A 1 89 ? -13.670 -8.791 4.994 1.00 93.81 89 GLY A O 1
ATOM 636 N N . ASN A 1 90 ? -15.517 -9.848 4.338 1.00 96.31 90 ASN A N 1
ATOM 637 C CA . ASN A 1 90 ? -16.393 -8.834 4.912 1.00 96.31 90 ASN A CA 1
ATOM 638 C C . ASN A 1 90 ? -16.265 -8.713 6.439 1.00 96.31 90 ASN A C 1
ATOM 640 O O . ASN A 1 90 ? -16.307 -9.709 7.172 1.00 96.31 90 ASN A O 1
ATOM 644 N N . MET A 1 91 ? -16.224 -7.468 6.912 1.00 98.00 91 MET A N 1
ATOM 645 C CA . MET A 1 91 ? -16.421 -7.101 8.310 1.00 98.00 91 MET A CA 1
ATOM 646 C C . MET A 1 91 ? -17.836 -6.559 8.506 1.00 98.00 91 MET A C 1
ATOM 648 O O . MET A 1 91 ? -18.287 -5.670 7.790 1.00 98.00 91 MET A O 1
ATOM 652 N N . SER A 1 92 ? -18.545 -7.090 9.497 1.00 98.12 92 SER A N 1
ATOM 653 C CA . SER A 1 92 ? -19.888 -6.649 9.876 1.00 98.12 92 SER A CA 1
ATOM 654 C C . SER A 1 92 ? -20.039 -6.583 11.390 1.00 98.12 92 SER A C 1
ATOM 656 O O . SER A 1 92 ? -19.263 -7.189 12.129 1.00 98.12 92 SER A O 1
ATOM 658 N N . TRP A 1 93 ? -21.027 -5.842 11.873 1.00 98.06 93 TRP A N 1
ATOM 659 C CA . TRP A 1 93 ? -21.317 -5.739 13.299 1.00 98.06 93 TRP A CA 1
ATOM 660 C C . TRP A 1 93 ? -22.796 -5.481 13.557 1.00 98.06 93 TRP A C 1
ATOM 662 O O . TRP A 1 93 ? -23.508 -4.947 12.703 1.00 98.06 93 TRP A O 1
ATOM 672 N N . ASP A 1 94 ? -23.213 -5.834 14.769 1.00 97.69 94 ASP A N 1
ATOM 673 C CA . ASP A 1 94 ? -24.508 -5.459 15.328 1.00 97.69 94 ASP A CA 1
ATOM 674 C C . ASP A 1 94 ? -24.268 -4.402 16.410 1.00 97.69 94 ASP A C 1
ATOM 676 O O . ASP A 1 94 ? -23.372 -4.558 17.247 1.00 97.69 94 ASP A O 1
ATOM 680 N N . ALA A 1 95 ? -25.036 -3.317 16.368 1.00 96.62 95 ALA A N 1
ATOM 681 C CA . ALA A 1 95 ? -24.962 -2.243 17.345 1.00 96.62 95 ALA A CA 1
ATOM 682 C C . ALA A 1 95 ? -26.335 -1.598 17.556 1.00 96.62 95 ALA A C 1
ATOM 684 O O . ALA A 1 95 ? -27.153 -1.529 16.635 1.00 96.62 95 ALA A O 1
ATOM 685 N N . THR A 1 96 ? -26.553 -1.078 18.760 1.00 95.75 96 THR A N 1
ATOM 686 C CA . THR A 1 96 ? -27.689 -0.223 19.102 1.00 95.75 96 THR A CA 1
ATOM 687 C C . THR A 1 96 ? -27.212 1.225 19.137 1.00 95.75 96 THR A C 1
ATOM 689 O O . THR A 1 96 ? -26.466 1.615 20.036 1.00 95.75 96 THR A O 1
ATOM 692 N N . THR A 1 97 ? -27.636 2.003 18.144 1.00 93.62 97 THR A N 1
ATOM 693 C CA . THR A 1 97 ? -27.280 3.418 17.967 1.00 93.62 97 THR A CA 1
ATOM 694 C C . THR A 1 97 ? -28.476 4.214 17.459 1.00 93.62 97 THR A C 1
ATOM 696 O O . THR A 1 97 ? -29.358 3.667 16.794 1.00 93.62 97 THR A O 1
ATOM 699 N N . ASP A 1 98 ? -28.457 5.518 17.688 1.00 89.19 98 ASP A N 1
ATOM 700 C CA . ASP A 1 98 ? -29.352 6.506 17.089 1.00 89.19 98 ASP A CA 1
ATOM 701 C C . ASP A 1 98 ? -28.557 7.719 16.566 1.00 89.19 98 ASP A C 1
ATOM 703 O O . ASP A 1 98 ? -27.327 7.694 16.501 1.00 89.19 98 ASP A O 1
ATOM 707 N N . GLU A 1 99 ? -29.250 8.784 16.154 1.00 88.06 99 GLU A N 1
ATOM 708 C CA . GLU A 1 99 ? -28.608 10.007 15.648 1.00 88.06 99 GLU A CA 1
ATOM 709 C C . GLU A 1 99 ? -27.773 10.756 16.703 1.00 88.06 99 GLU A C 1
ATOM 711 O O . GLU A 1 99 ? -26.929 11.577 16.343 1.00 88.06 99 GLU A O 1
ATOM 716 N N . TYR A 1 100 ? -27.980 10.461 17.990 1.00 89.19 100 TYR A N 1
ATOM 717 C CA . TYR A 1 100 ? -27.258 11.066 19.105 1.00 89.19 100 TYR A CA 1
ATOM 718 C C . TYR A 1 100 ? -26.123 10.195 19.633 1.00 89.19 100 TYR A C 1
ATOM 720 O O . TYR A 1 100 ? -25.324 10.686 20.425 1.00 89.19 100 TYR A O 1
ATOM 728 N N . THR A 1 101 ? -26.029 8.943 19.185 1.00 92.69 101 THR A N 1
ATOM 729 C CA . THR A 1 101 ? -25.067 7.943 19.660 1.00 92.69 101 THR A CA 1
ATOM 730 C C . THR A 1 101 ? -24.325 7.277 18.494 1.00 92.69 101 THR A C 1
ATOM 732 O O . THR A 1 101 ? -24.482 6.077 18.253 1.00 92.69 101 THR A O 1
ATOM 735 N N . PRO A 1 102 ? -23.535 8.025 17.701 1.00 94.44 102 PRO A N 1
ATOM 736 C CA . PRO A 1 102 ? -22.870 7.448 16.544 1.00 94.44 102 PRO A CA 1
ATOM 737 C C . PRO A 1 102 ? -21.725 6.505 16.946 1.00 94.44 102 PRO A C 1
ATOM 739 O O . PRO A 1 102 ? -21.071 6.642 17.983 1.00 94.44 102 PRO A O 1
ATOM 742 N N . LEU A 1 103 ? -21.474 5.532 16.072 1.00 96.12 103 LEU A N 1
ATOM 743 C CA . LEU A 1 103 ? -20.448 4.509 16.230 1.00 96.12 103 LEU A CA 1
ATOM 744 C C . LEU A 1 103 ? -19.767 4.261 14.887 1.00 96.12 103 LEU A C 1
ATOM 746 O O . LEU A 1 103 ? -20.428 4.071 13.866 1.00 96.12 103 LEU A O 1
ATOM 750 N N . THR A 1 104 ? -18.438 4.232 14.894 1.00 97.12 104 THR A N 1
ATOM 751 C CA . THR A 1 104 ? -17.635 3.910 13.708 1.00 97.12 104 THR A CA 1
ATOM 752 C C . THR A 1 104 ? -16.623 2.825 14.036 1.00 97.12 104 THR A C 1
ATOM 754 O O . THR A 1 104 ? -16.131 2.746 15.162 1.00 97.12 104 THR A O 1
ATOM 757 N N . LEU A 1 105 ? -16.324 1.960 13.063 1.00 98.19 105 LEU A N 1
ATOM 758 C CA . LEU A 1 105 ? -15.286 0.944 13.203 1.00 98.19 105 LEU A CA 1
ATOM 759 C C . LEU A 1 105 ? -14.147 1.195 12.226 1.00 98.19 105 LEU A C 1
ATOM 761 O O . LEU A 1 105 ? -14.345 1.639 11.098 1.00 98.19 105 LEU A O 1
ATOM 765 N N . LYS A 1 106 ? -12.947 0.860 12.682 1.00 98.00 106 LYS A N 1
ATOM 766 C CA . LYS A 1 106 ? -11.708 0.824 11.913 1.00 98.00 106 LYS A CA 1
ATOM 767 C C . LYS A 1 106 ? -11.065 -0.536 12.107 1.00 98.00 106 LYS A C 1
ATOM 769 O O . LYS A 1 106 ? -11.197 -1.138 13.174 1.00 98.00 106 LYS A O 1
ATOM 774 N N . VAL A 1 107 ? -10.319 -0.999 11.116 1.00 97.81 107 VAL A N 1
ATOM 775 C CA . VAL A 1 107 ? -9.628 -2.289 11.174 1.00 97.81 107 VAL A CA 1
ATOM 776 C C . VAL A 1 107 ? -8.219 -2.154 10.634 1.00 97.81 107 VAL A C 1
ATOM 778 O O . VAL A 1 107 ? -7.965 -1.338 9.750 1.00 97.81 107 VAL A O 1
ATOM 781 N N . ARG A 1 108 ? -7.295 -2.931 11.189 1.00 97.00 108 ARG A N 1
ATOM 782 C CA . ARG A 1 108 ? -5.931 -3.025 10.687 1.00 97.00 108 ARG A CA 1
ATOM 783 C C . ARG A 1 108 ? -5.355 -4.418 10.868 1.00 97.00 108 ARG A C 1
ATOM 785 O O . ARG A 1 108 ? -5.757 -5.144 11.779 1.00 97.00 108 ARG A O 1
ATOM 792 N N . THR A 1 109 ? -4.380 -4.750 10.038 1.00 95.75 109 THR A N 1
ATOM 793 C CA . THR A 1 109 ? -3.709 -6.058 10.035 1.00 95.75 109 THR A CA 1
ATOM 794 C C . THR A 1 109 ? -2.197 -5.914 10.212 1.00 95.75 109 THR A C 1
ATOM 796 O O . THR A 1 109 ? -1.658 -4.817 10.066 1.00 95.75 109 THR A O 1
ATOM 799 N N . SER A 1 110 ? -1.516 -6.998 10.581 1.00 95.00 110 SER A N 1
ATOM 800 C CA . SER A 1 110 ? -0.061 -7.035 10.731 1.00 95.00 110 SER A CA 1
ATOM 801 C C . SER A 1 110 ? 0.501 -8.445 10.581 1.00 95.00 110 SER A C 1
ATOM 803 O O . SER A 1 110 ? -0.176 -9.435 10.867 1.00 95.00 110 SER A O 1
ATOM 805 N N . ILE A 1 111 ? 1.788 -8.519 10.249 1.00 94.12 111 ILE A N 1
ATOM 806 C CA . ILE A 1 111 ? 2.613 -9.719 10.419 1.00 94.12 111 ILE A CA 1
ATOM 807 C C . ILE A 1 111 ? 3.096 -9.912 11.870 1.00 94.12 111 ILE A C 1
ATOM 809 O O . ILE A 1 111 ? 3.577 -10.990 12.215 1.00 94.12 111 ILE A O 1
ATOM 813 N N . TYR A 1 112 ? 2.926 -8.913 12.749 1.00 94.56 112 TYR A N 1
ATOM 814 C CA . TYR A 1 112 ? 3.381 -8.965 14.143 1.00 94.56 112 TYR A CA 1
ATOM 815 C C . TYR A 1 112 ? 2.245 -9.107 15.164 1.00 94.56 112 TYR A C 1
ATOM 817 O O . TYR A 1 112 ? 1.239 -8.399 15.069 1.00 94.56 112 TYR A O 1
ATOM 825 N N . PRO A 1 113 ? 2.421 -9.934 16.216 1.00 95.50 113 PRO A N 1
ATOM 826 C CA . PRO A 1 113 ? 1.401 -10.144 17.247 1.00 95.50 113 PRO A CA 1
ATOM 827 C C . PRO A 1 113 ? 1.135 -8.909 18.122 1.00 95.50 113 PRO A C 1
ATOM 829 O O . PRO A 1 113 ? 0.117 -8.857 18.811 1.00 95.50 113 PRO A O 1
ATOM 832 N N . ASP A 1 114 ? 2.038 -7.928 18.128 1.00 94.62 114 ASP A N 1
ATOM 833 C CA . ASP A 1 114 ? 1.922 -6.678 18.885 1.00 94.62 114 ASP A CA 1
ATOM 834 C C . ASP A 1 114 ? 1.456 -5.481 18.032 1.00 94.62 114 ASP A C 1
ATOM 836 O O . ASP A 1 114 ? 1.274 -4.384 18.562 1.00 94.62 114 ASP A O 1
ATOM 840 N N . MET A 1 115 ? 1.208 -5.696 16.733 1.00 94.75 115 MET A N 1
ATOM 841 C CA . MET A 1 115 ? 0.788 -4.685 15.755 1.00 94.75 115 MET A CA 1
ATOM 842 C C . MET A 1 115 ? 1.813 -3.561 15.494 1.00 94.75 115 MET A C 1
ATOM 844 O O . MET A 1 115 ? 1.422 -2.489 15.026 1.00 94.75 115 MET A O 1
ATOM 848 N N . THR A 1 116 ? 3.107 -3.770 15.770 1.00 90.19 116 THR A N 1
ATOM 849 C CA . THR A 1 116 ? 4.166 -2.751 15.575 1.00 90.19 116 THR A CA 1
ATOM 850 C C . THR A 1 116 ? 4.439 -2.374 14.113 1.00 90.19 116 THR A C 1
ATOM 852 O O . THR A 1 116 ? 4.954 -1.289 13.867 1.00 90.19 116 THR A O 1
ATOM 855 N N . GLY A 1 117 ? 4.031 -3.206 13.149 1.00 88.06 117 GLY A N 1
ATOM 856 C CA . GLY A 1 117 ? 4.130 -2.945 11.702 1.00 88.06 117 GLY A CA 1
ATOM 857 C C . GLY A 1 117 ? 2.787 -2.680 11.013 1.00 88.06 117 GLY A C 1
ATOM 858 O O . GLY A 1 117 ? 2.677 -2.846 9.802 1.00 88.06 117 GLY A O 1
ATOM 859 N N . ALA A 1 118 ? 1.740 -2.370 11.783 1.00 93.19 118 ALA A N 1
ATOM 860 C CA . ALA A 1 118 ? 0.400 -2.096 11.267 1.00 93.19 118 ALA A CA 1
ATOM 861 C C . ALA A 1 118 ? 0.158 -0.597 11.050 1.00 93.19 118 ALA A C 1
ATOM 863 O O . ALA A 1 118 ? 0.745 0.245 11.733 1.00 93.19 118 ALA A O 1
ATOM 864 N N . ALA A 1 119 ? -0.831 -0.272 10.214 1.00 93.56 119 ALA A N 1
ATOM 865 C CA . ALA A 1 119 ? -1.312 1.096 10.040 1.00 93.56 119 ALA A CA 1
ATOM 866 C C . ALA A 1 119 ? -1.676 1.756 11.386 1.00 93.56 119 ALA A C 1
ATOM 868 O O . ALA A 1 119 ? -2.239 1.132 12.299 1.00 93.56 119 ALA A O 1
ATOM 869 N N . LEU A 1 120 ? -1.393 3.052 11.522 1.00 92.81 120 LEU A N 1
ATOM 870 C CA . LEU A 1 120 ? -1.818 3.825 12.691 1.00 92.81 120 LEU A CA 1
ATOM 871 C C . LEU A 1 120 ? -3.327 4.104 12.625 1.00 92.81 120 LEU A C 1
ATOM 873 O O . LEU A 1 120 ? -3.865 4.402 11.562 1.00 92.81 120 LEU A O 1
ATOM 877 N N . TRP A 1 121 ? -4.019 4.076 13.770 1.00 94.19 121 TRP A N 1
ATOM 878 C CA . TRP A 1 121 ? -5.478 4.282 13.830 1.00 94.19 121 TRP A CA 1
ATOM 879 C C . TRP A 1 121 ? -5.998 5.561 13.152 1.00 94.19 121 TRP A C 1
ATOM 881 O O . TRP A 1 121 ? -7.053 5.491 12.515 1.00 94.19 121 TRP A O 1
ATOM 891 N N . PRO A 1 122 ? -5.320 6.722 13.256 1.00 92.25 122 PRO A N 1
ATOM 892 C CA . PRO A 1 122 ? -5.743 7.919 12.531 1.00 92.25 122 PRO A CA 1
ATOM 893 C C . PRO A 1 122 ? -5.752 7.735 11.009 1.00 92.25 122 PRO A C 1
ATOM 895 O O . PRO A 1 122 ? -6.604 8.320 10.352 1.00 92.25 122 PRO A O 1
ATOM 898 N N . ASN A 1 123 ? -4.876 6.877 10.480 1.00 90.56 123 ASN A N 1
ATOM 899 C CA . ASN A 1 123 ? -4.729 6.623 9.047 1.00 90.56 123 ASN A CA 1
ATOM 900 C C . ASN A 1 123 ? -5.623 5.473 8.556 1.00 90.56 123 ASN A C 1
ATOM 902 O O . ASN A 1 123 ? -5.778 5.289 7.356 1.00 90.56 123 ASN A O 1
ATOM 906 N N . CYS A 1 124 ? -6.213 4.690 9.466 1.00 93.94 124 CYS A N 1
ATOM 907 C CA . CYS A 1 124 ? -7.126 3.617 9.087 1.00 93.94 124 CYS A CA 1
ATOM 908 C C . CYS A 1 124 ? -8.474 4.214 8.632 1.00 93.94 124 CYS A C 1
ATOM 910 O O . CYS A 1 124 ? -9.087 4.959 9.417 1.00 93.94 124 CYS A O 1
ATOM 912 N N . PRO A 1 125 ? -8.961 3.883 7.422 1.00 93.88 125 PRO A N 1
ATOM 913 C CA . PRO A 1 125 ? -10.283 4.291 6.959 1.00 93.88 125 PRO A CA 1
ATOM 914 C C . PRO A 1 125 ? -11.397 3.713 7.841 1.00 93.88 125 PRO A C 1
ATOM 916 O O . PRO A 1 125 ? -11.242 2.672 8.486 1.00 93.88 125 PRO A O 1
ATOM 919 N N . VAL A 1 126 ? -12.536 4.411 7.873 1.00 96.06 126 VAL A N 1
ATOM 920 C CA . VAL A 1 126 ? -13.755 3.901 8.513 1.00 96.06 126 VAL A CA 1
ATOM 921 C C . VAL A 1 126 ? -14.325 2.784 7.646 1.00 96.06 126 VAL A C 1
ATOM 923 O O . VAL A 1 126 ? -14.499 2.954 6.442 1.00 96.06 126 VAL A O 1
ATOM 926 N N . VAL A 1 127 ? -14.621 1.652 8.272 1.00 97.25 127 VAL A N 1
ATOM 927 C CA . VAL A 1 127 ? -15.233 0.491 7.627 1.00 97.25 127 VAL A CA 1
ATOM 928 C C . VAL A 1 127 ? -16.737 0.722 7.540 1.00 97.25 127 VAL A C 1
ATOM 930 O O . VAL A 1 127 ? -17.346 1.161 8.515 1.00 97.25 127 VAL A O 1
ATOM 933 N N . ALA A 1 128 ? -17.354 0.414 6.400 1.00 96.69 128 ALA A N 1
ATOM 934 C CA . ALA A 1 128 ? -18.808 0.329 6.280 1.00 96.69 128 ALA A CA 1
ATOM 935 C C . ALA A 1 128 ? -19.317 -1.065 6.695 1.00 96.69 128 ALA A C 1
ATOM 937 O O . ALA A 1 128 ? -18.641 -2.074 6.503 1.00 96.69 128 ALA A O 1
ATOM 938 N N . ASN A 1 129 ? -20.520 -1.152 7.272 1.00 96.62 129 ASN A N 1
ATOM 939 C CA . ASN A 1 129 ? -21.044 -2.430 7.767 1.00 96.62 129 ASN A CA 1
ATOM 940 C C . ASN A 1 129 ? -21.287 -3.409 6.604 1.00 96.62 129 ASN A C 1
ATOM 942 O O . ASN A 1 129 ? -22.076 -3.119 5.705 1.00 96.62 129 ASN A O 1
ATOM 946 N N . GLY A 1 130 ? -20.609 -4.558 6.620 1.00 96.44 130 GLY A N 1
ATOM 947 C CA . GLY A 1 130 ? -20.625 -5.548 5.541 1.00 96.44 130 GLY A CA 1
ATOM 948 C C . GLY A 1 130 ? -19.581 -5.311 4.444 1.00 96.44 130 GLY A C 1
ATOM 949 O O . GLY A 1 130 ? -19.573 -6.052 3.463 1.00 96.44 130 GLY A O 1
ATOM 950 N N . GLN A 1 131 ? -18.701 -4.318 4.578 1.00 96.38 131 GLN A N 1
ATOM 951 C CA . GLN A 1 131 ? -17.638 -4.043 3.611 1.00 96.38 131 GLN A CA 1
ATOM 952 C C . GLN A 1 131 ? -16.549 -5.121 3.643 1.00 96.38 131 GLN A C 1
ATOM 954 O O . GLN A 1 131 ? -16.172 -5.591 4.716 1.00 96.38 131 GLN A O 1
ATOM 959 N N . ASP A 1 132 ? -16.036 -5.482 2.466 1.00 94.06 132 ASP A N 1
ATOM 960 C CA . ASP A 1 132 ? -14.818 -6.281 2.327 1.00 94.06 132 ASP A CA 1
ATOM 961 C C . ASP A 1 132 ? -13.590 -5.470 2.757 1.00 94.06 132 ASP A C 1
ATOM 963 O O . ASP A 1 132 ? -13.331 -4.390 2.218 1.00 94.06 132 ASP A O 1
ATOM 967 N N . ILE A 1 133 ? -12.871 -5.960 3.768 1.00 94.06 133 ILE A N 1
ATOM 968 C CA . ILE A 1 133 ? -11.763 -5.216 4.372 1.00 94.06 133 ILE A CA 1
ATOM 969 C C . ILE A 1 133 ? -10.440 -5.403 3.638 1.00 94.06 133 ILE A C 1
ATOM 971 O O . ILE A 1 133 ? -9.546 -4.600 3.871 1.00 94.06 133 ILE A O 1
ATOM 975 N N . SER A 1 134 ? -10.325 -6.396 2.750 1.00 87.19 134 SER A N 1
ATOM 976 C CA . SER A 1 134 ? -9.135 -6.593 1.901 1.00 87.19 134 SER A CA 1
ATOM 977 C C . SER A 1 134 ? -8.873 -5.399 0.970 1.00 87.19 134 SER A C 1
ATOM 979 O O . SER A 1 134 ? -7.744 -5.148 0.569 1.00 87.19 134 SER A O 1
ATOM 981 N N . ALA A 1 135 ? -9.910 -4.606 0.676 1.00 79.44 135 ALA A N 1
ATOM 982 C CA . ALA A 1 135 ? -9.829 -3.391 -0.134 1.00 79.44 135 ALA A CA 1
ATOM 983 C C . ALA A 1 135 ? -9.419 -2.131 0.659 1.00 79.44 135 ALA A C 1
ATOM 985 O O . ALA A 1 135 ? -9.456 -1.022 0.121 1.00 79.44 135 ALA A O 1
ATOM 986 N N . LEU A 1 136 ? -9.117 -2.250 1.956 1.00 89.56 136 LEU A N 1
ATOM 987 C CA . LEU A 1 136 ? -8.764 -1.110 2.801 1.00 89.56 136 LEU A CA 1
ATOM 988 C C . LEU A 1 136 ? -7.250 -0.947 2.899 1.00 89.56 136 LEU A C 1
ATOM 990 O O . LEU A 1 136 ? -6.533 -1.892 3.197 1.00 89.56 136 LEU A O 1
ATOM 994 N N . SER A 1 137 ? -6.772 0.297 2.852 1.00 89.75 137 SER A N 1
ATOM 995 C CA . SER A 1 137 ? -5.345 0.639 2.988 1.00 89.75 137 SER A CA 1
ATOM 996 C C . SER A 1 137 ? -4.717 0.340 4.362 1.00 89.75 137 SER A C 1
ATOM 998 O O . SER A 1 137 ? -3.557 0.675 4.605 1.00 89.75 137 SER A O 1
ATOM 1000 N N . SER A 1 138 ? -5.472 -0.256 5.287 1.00 93.44 138 SER A N 1
ATOM 1001 C CA . SER A 1 138 ? -5.014 -0.677 6.613 1.00 93.44 138 SER A CA 1
ATOM 1002 C C . SER A 1 138 ? -5.155 -2.181 6.867 1.00 93.44 138 SER A C 1
ATOM 1004 O O . SER A 1 138 ? -4.618 -2.676 7.865 1.00 93.44 138 SER A O 1
ATOM 1006 N N . ALA A 1 139 ? -5.858 -2.922 6.007 1.00 92.88 139 ALA A N 1
ATOM 1007 C CA . ALA A 1 139 ? -6.097 -4.351 6.154 1.00 92.88 139 ALA A CA 1
ATOM 1008 C C . ALA A 1 139 ? -5.701 -5.084 4.873 1.00 92.88 139 ALA A C 1
ATOM 1010 O O . ALA A 1 139 ? -6.286 -4.866 3.824 1.00 92.88 139 ALA A O 1
ATOM 1011 N N . PHE A 1 140 ? -4.701 -5.951 4.992 1.00 91.50 140 PHE A N 1
ATOM 1012 C CA . PHE A 1 140 ? -4.087 -6.637 3.871 1.00 91.50 140 PHE A CA 1
ATOM 1013 C C . PHE A 1 140 ? -4.235 -8.136 4.062 1.00 91.50 140 PHE A C 1
ATOM 1015 O O . PHE A 1 140 ? -4.104 -8.657 5.178 1.00 91.50 140 PHE A O 1
ATOM 1022 N N . ASP A 1 141 ? -4.488 -8.824 2.960 1.00 90.31 141 ASP A N 1
ATOM 1023 C CA . ASP A 1 141 ? -4.381 -10.272 2.913 1.00 90.31 141 ASP A CA 1
ATOM 1024 C C . ASP A 1 141 ? -2.929 -10.708 3.142 1.00 90.31 141 ASP A C 1
ATOM 1026 O O . ASP A 1 141 ? -1.992 -9.912 3.119 1.00 90.31 141 ASP A O 1
ATOM 1030 N N . MET A 1 142 ? -2.752 -11.987 3.459 1.00 89.38 142 MET A N 1
ATOM 1031 C CA . MET A 1 142 ? -1.498 -12.594 3.917 1.00 89.38 142 MET A CA 1
ATOM 1032 C C . MET A 1 142 ? -0.984 -12.079 5.275 1.00 89.38 142 MET A C 1
ATOM 1034 O O . MET A 1 142 ? -0.032 -12.621 5.830 1.00 89.38 142 MET A O 1
ATOM 1038 N N . HIS A 1 143 ? -1.654 -11.120 5.914 1.00 92.44 143 HIS A N 1
ATOM 1039 C CA . HIS A 1 143 ? -1.366 -10.779 7.305 1.00 92.44 143 HIS A CA 1
ATOM 1040 C C . HIS A 1 143 ? -2.055 -11.734 8.282 1.00 92.44 143 HIS A C 1
ATOM 1042 O O . HIS A 1 143 ? -3.262 -11.972 8.232 1.00 92.44 143 HIS A O 1
ATOM 1048 N N . ARG A 1 144 ? -1.288 -12.249 9.245 1.00 94.00 144 ARG A N 1
ATOM 1049 C CA . ARG A 1 144 ? -1.766 -13.212 10.250 1.00 94.00 144 ARG A CA 1
ATOM 1050 C C . ARG A 1 144 ? -2.565 -12.578 11.392 1.00 94.00 144 ARG A C 1
ATOM 1052 O O . ARG A 1 144 ? -3.436 -13.224 11.977 1.00 94.00 144 ARG A O 1
ATOM 1059 N N . TYR A 1 145 ? -2.235 -11.346 11.761 1.00 97.00 145 TYR A N 1
ATOM 1060 C CA . TYR A 1 145 ? -2.813 -10.688 12.927 1.00 97.00 145 TYR A CA 1
ATOM 1061 C C . TYR A 1 145 ? -3.757 -9.572 12.504 1.00 97.00 145 TYR A C 1
ATOM 1063 O O . TYR A 1 145 ? -3.454 -8.800 11.597 1.00 97.00 145 TYR A O 1
ATOM 1071 N N . ILE A 1 146 ? -4.885 -9.455 13.199 1.00 97.62 146 ILE A N 1
ATOM 1072 C CA . ILE A 1 146 ? -5.900 -8.435 12.936 1.00 97.62 146 ILE A CA 1
ATOM 1073 C C . ILE A 1 146 ? -6.400 -7.806 14.234 1.00 97.62 146 ILE A C 1
ATOM 1075 O O . ILE A 1 146 ? -6.511 -8.454 15.278 1.00 97.62 146 ILE A O 1
ATOM 1079 N N . GLN A 1 147 ? -6.710 -6.517 14.170 1.00 97.94 147 GLN A N 1
ATOM 1080 C CA . GLN A 1 147 ? -7.260 -5.751 15.279 1.00 97.94 147 GLN A CA 1
ATOM 1081 C C . GLN A 1 147 ? -8.283 -4.751 14.750 1.00 97.94 147 GLN A C 1
ATOM 1083 O O . GLN A 1 147 ? -8.069 -4.137 13.705 1.00 97.94 147 GLN A O 1
ATOM 1088 N N . PHE A 1 148 ? -9.365 -4.531 15.495 1.00 98.19 148 PHE A N 1
ATOM 1089 C CA . PHE A 1 148 ? -10.318 -3.466 15.198 1.00 98.19 148 PHE A CA 1
ATOM 1090 C C . PHE A 1 148 ? -10.389 -2.448 16.336 1.00 98.19 148 PHE A C 1
ATOM 1092 O O . PHE A 1 148 ? -10.058 -2.737 17.491 1.00 98.19 148 PHE A O 1
ATOM 1099 N N . ARG A 1 149 ? -10.835 -1.245 15.993 1.00 98.19 149 ARG A N 1
ATOM 1100 C CA . ARG A 1 149 ? -11.159 -0.171 16.923 1.00 98.19 149 ARG A CA 1
ATOM 1101 C C . ARG A 1 149 ? -12.587 0.273 16.666 1.00 98.19 149 ARG A C 1
ATOM 1103 O O . ARG A 1 149 ? -12.956 0.487 15.517 1.00 98.19 149 ARG A O 1
ATOM 1110 N N . ALA A 1 150 ? -13.363 0.402 17.731 1.00 98.12 150 ALA A N 1
ATOM 1111 C CA . ALA A 1 150 ? -14.656 1.060 17.710 1.00 98.12 150 ALA A CA 1
ATOM 1112 C C . ALA A 1 150 ? -14.494 2.438 18.349 1.00 98.12 150 ALA A C 1
ATOM 1114 O O . ALA A 1 150 ? -14.044 2.528 19.491 1.00 98.12 150 ALA A O 1
ATOM 1115 N N . ASP A 1 151 ? -14.830 3.486 17.611 1.00 97.38 151 ASP A N 1
ATOM 1116 C CA . ASP A 1 151 ? -14.957 4.845 18.123 1.00 97.38 151 ASP A CA 1
ATOM 1117 C C . ASP A 1 151 ? -16.442 5.094 18.417 1.00 97.38 151 ASP A C 1
ATOM 1119 O O . ASP A 1 151 ? -17.300 4.887 17.554 1.00 97.38 151 ASP A O 1
ATOM 1123 N N . LEU A 1 152 ? -16.731 5.469 19.660 1.00 95.62 152 LEU A N 1
ATOM 1124 C CA . LEU A 1 152 ? -18.065 5.632 20.225 1.00 95.62 152 LEU A CA 1
ATOM 1125 C C . LEU A 1 152 ? -18.215 7.079 20.677 1.00 95.62 152 LEU A C 1
ATOM 1127 O O . LEU A 1 152 ? -17.338 7.580 21.384 1.00 95.62 152 LEU A O 1
ATOM 1131 N N . SER A 1 153 ? -19.324 7.725 20.339 1.00 94.69 153 SER A N 1
ATOM 1132 C CA . SER A 1 153 ? -19.616 9.045 20.887 1.00 94.69 153 SER A CA 1
ATOM 1133 C C . SER A 1 153 ? -21.087 9.243 21.210 1.00 94.69 153 SER A C 1
ATOM 1135 O O . SER A 1 153 ? -21.944 8.445 20.826 1.00 94.69 153 SER A O 1
ATOM 1137 N N . THR A 1 154 ? -21.370 10.273 22.002 1.00 93.75 154 THR A N 1
ATOM 1138 C CA . THR A 1 154 ? -22.722 10.671 22.372 1.00 93.75 154 THR A CA 1
ATOM 1139 C C . THR A 1 154 ? -22.853 12.187 22.460 1.00 93.75 154 THR A C 1
ATOM 1141 O O . THR A 1 154 ? -22.007 12.868 23.041 1.00 93.75 154 THR A O 1
ATOM 1144 N N . TYR A 1 155 ? -23.943 12.722 21.916 1.00 91.44 155 TYR A N 1
ATOM 1145 C CA . TYR A 1 155 ? -24.355 14.114 22.121 1.00 91.44 155 TYR A CA 1
ATOM 1146 C C . TYR A 1 155 ? -25.327 14.263 23.303 1.00 91.44 155 TYR A C 1
ATOM 1148 O O . TYR A 1 155 ? -25.625 15.383 23.722 1.00 91.44 155 TYR A O 1
ATOM 1156 N N . ASP A 1 156 ? -25.808 13.143 23.851 1.00 86.56 156 ASP A N 1
ATOM 1157 C CA . ASP A 1 156 ? -26.637 13.076 25.051 1.00 86.56 156 ASP A CA 1
ATOM 1158 C C . ASP A 1 156 ? -25.956 12.184 26.093 1.00 86.56 156 ASP A C 1
ATOM 1160 O O . ASP A 1 156 ? -26.011 10.957 26.036 1.00 86.56 156 ASP A O 1
ATOM 1164 N N . THR A 1 157 ? -25.355 12.807 27.105 1.00 84.31 157 THR A N 1
ATOM 1165 C CA . THR A 1 157 ? -24.618 12.103 28.168 1.00 84.31 157 THR A CA 1
ATOM 1166 C C . THR A 1 157 ? -25.475 11.149 29.015 1.00 84.31 157 THR A C 1
ATOM 1168 O O . THR A 1 157 ? -24.932 10.433 29.856 1.00 84.31 157 THR A O 1
ATOM 1171 N N . THR A 1 158 ? -26.794 11.091 28.808 1.00 84.69 158 THR A N 1
ATOM 1172 C CA . THR A 1 158 ? -27.679 10.093 29.428 1.00 84.69 158 THR A CA 1
ATOM 1173 C C . THR A 1 158 ? -27.786 8.782 28.641 1.00 84.69 158 THR A C 1
ATOM 1175 O O . THR A 1 158 ? -28.324 7.806 29.165 1.00 84.69 158 THR A O 1
ATOM 1178 N N . THR A 1 159 ? -27.241 8.729 27.422 1.00 87.94 159 THR A N 1
ATOM 1179 C CA . THR A 1 159 ? -27.231 7.549 26.547 1.00 87.94 159 THR A CA 1
ATOM 1180 C C . THR A 1 159 ? -25.847 7.326 25.928 1.00 87.94 159 THR A C 1
ATOM 1182 O O . THR A 1 159 ? -24.981 8.202 25.946 1.00 87.94 159 THR A O 1
ATOM 1185 N N . THR A 1 160 ? -25.593 6.118 25.422 1.00 91.31 160 THR A N 1
ATOM 1186 C CA . THR A 1 160 ? -24.321 5.757 24.784 1.00 91.31 160 THR A CA 1
ATOM 1187 C C . THR A 1 160 ? -24.559 4.670 23.736 1.00 91.31 160 THR A C 1
ATOM 1189 O O . THR A 1 160 ? -25.443 3.830 23.947 1.00 91.31 160 THR A O 1
ATOM 1192 N N . PRO A 1 161 ? -23.808 4.654 22.622 1.00 95.06 161 PRO A N 1
ATOM 1193 C CA . PRO A 1 161 ? -23.901 3.565 21.659 1.00 95.06 161 PRO A CA 1
ATOM 1194 C C . PRO A 1 161 ? -23.486 2.234 22.287 1.00 95.06 161 PRO A C 1
ATOM 1196 O O . PRO A 1 161 ? -22.543 2.162 23.079 1.00 95.06 161 PRO A O 1
ATOM 1199 N N . VAL A 1 162 ? -24.157 1.156 21.887 1.00 95.00 162 VAL A N 1
ATOM 1200 C CA . VAL A 1 162 ? -23.828 -0.206 22.322 1.00 95.00 162 VAL A CA 1
ATOM 1201 C C . VAL A 1 162 ? -23.370 -1.015 21.119 1.00 95.00 162 VAL A C 1
ATOM 1203 O O . VAL A 1 162 ? -24.123 -1.188 20.168 1.00 95.00 162 VAL A O 1
ATOM 1206 N N . LEU A 1 163 ? -22.139 -1.523 21.162 1.00 96.62 163 LEU A N 1
ATOM 1207 C CA . LEU A 1 163 ? -21.620 -2.479 20.184 1.00 96.62 163 LEU A CA 1
ATOM 1208 C C . LEU A 1 163 ? -21.831 -3.900 20.711 1.00 96.62 163 LEU A C 1
ATOM 1210 O O . LEU A 1 163 ? -21.176 -4.298 21.674 1.00 96.62 163 LEU A O 1
ATOM 1214 N N . ASP A 1 164 ? -22.716 -4.664 20.077 1.00 95.88 164 ASP A N 1
ATOM 1215 C CA . ASP A 1 164 ? -23.089 -6.001 20.542 1.00 95.88 164 ASP A CA 1
ATOM 1216 C C . ASP A 1 164 ? -22.077 -7.057 20.090 1.00 95.88 164 ASP A C 1
ATOM 1218 O O . ASP A 1 164 ? -21.615 -7.885 20.881 1.00 95.88 164 ASP A O 1
ATOM 1222 N N . CYS A 1 165 ? -21.711 -7.042 18.806 1.00 95.81 165 CYS A N 1
ATOM 1223 C CA . CYS A 1 165 ? -20.707 -7.955 18.274 1.00 95.81 165 CYS A CA 1
ATOM 1224 C C . CYS A 1 165 ? -20.065 -7.442 16.989 1.00 95.81 165 CYS A C 1
ATOM 1226 O O . CYS A 1 165 ? -20.663 -6.677 16.241 1.00 95.81 165 CYS A O 1
ATOM 1228 N N . VAL A 1 166 ? -18.859 -7.935 16.715 1.00 97.94 166 VAL A N 1
ATOM 1229 C CA . VAL A 1 166 ? -18.127 -7.715 15.466 1.00 97.94 166 VAL A CA 1
ATOM 1230 C C . VAL A 1 166 ? -17.807 -9.074 14.859 1.00 97.94 166 VAL A C 1
ATOM 1232 O O . VAL A 1 166 ? -17.333 -9.975 15.554 1.00 97.94 166 VAL A O 1
ATOM 1235 N N . ARG A 1 167 ? -18.074 -9.226 13.565 1.00 98.00 167 ARG A N 1
ATOM 1236 C CA . ARG A 1 167 ? -17.823 -10.431 12.774 1.00 98.00 167 ARG A CA 1
ATOM 1237 C C . ARG A 1 167 ? -16.887 -10.067 11.632 1.00 98.00 167 ARG A C 1
ATOM 1239 O O . ARG A 1 167 ? -17.208 -9.194 10.834 1.00 98.00 167 ARG A O 1
ATOM 1246 N N . ILE A 1 168 ? -15.750 -10.745 11.558 1.00 97.38 168 ILE A N 1
ATOM 1247 C CA . ILE A 1 168 ? -14.799 -10.621 10.453 1.00 97.38 168 ILE A CA 1
ATOM 1248 C C . ILE A 1 168 ? -14.696 -11.993 9.807 1.00 97.38 168 ILE A C 1
ATOM 1250 O O . ILE A 1 168 ? -14.320 -12.962 10.469 1.00 97.38 168 ILE A O 1
ATOM 1254 N N . ASN A 1 169 ? -15.064 -12.074 8.534 1.00 95.62 169 ASN A N 1
ATOM 1255 C CA . ASN A 1 169 ? -14.909 -13.291 7.754 1.00 95.62 169 ASN A CA 1
ATOM 1256 C C . ASN A 1 169 ? -13.472 -13.379 7.241 1.00 95.62 169 ASN A C 1
ATOM 1258 O O . ASN A 1 169 ? -12.909 -12.377 6.808 1.00 95.62 169 ASN A O 1
ATOM 1262 N N . TYR A 1 170 ? -12.889 -14.572 7.281 1.00 94.06 170 TYR A N 1
ATOM 1263 C CA . TYR A 1 170 ? -11.580 -14.840 6.696 1.00 94.06 170 TYR A CA 1
ATOM 1264 C C . TYR A 1 170 ? -11.479 -16.309 6.279 1.00 94.06 170 TYR A C 1
ATOM 1266 O O . TYR A 1 170 ? -12.170 -17.171 6.834 1.00 94.06 170 TYR A O 1
ATOM 1274 N N . SER A 1 171 ? -10.604 -16.603 5.323 1.00 91.44 171 SER A N 1
ATOM 1275 C CA . SER A 1 171 ? -10.140 -17.955 5.032 1.00 91.44 171 SER A CA 1
ATOM 1276 C C . SER A 1 171 ? -8.710 -18.118 5.532 1.00 91.44 171 SER A C 1
ATOM 1278 O O . SER A 1 171 ? -7.886 -17.211 5.453 1.00 91.44 171 SER A O 1
ATOM 1280 N N . SER A 1 172 ? -8.385 -19.302 6.048 1.00 85.44 172 SER A N 1
ATOM 1281 C CA . SER A 1 172 ? -7.025 -19.621 6.494 1.00 85.44 172 SER A CA 1
ATOM 1282 C C . SER A 1 172 ? -6.058 -19.868 5.334 1.00 85.44 172 SER A C 1
ATOM 1284 O O . SER A 1 172 ? -4.947 -20.308 5.580 1.00 85.44 172 SER A O 1
ATOM 1286 N N . HIS A 1 173 ? -6.507 -19.730 4.091 1.00 81.12 173 HIS A N 1
ATOM 1287 C CA . HIS A 1 173 ? -5.719 -19.933 2.885 1.00 81.12 173 HIS A CA 1
ATOM 1288 C C . HIS A 1 173 ? -6.423 -19.197 1.743 1.00 81.12 173 HIS A C 1
ATOM 1290 O O . HIS A 1 173 ? -7.632 -19.376 1.550 1.00 81.12 173 HIS A O 1
ATOM 1296 N N . CYS A 1 174 ? -5.683 -18.407 0.980 1.00 76.25 174 CYS A N 1
ATOM 1297 C CA . CYS A 1 174 ? -6.153 -17.833 -0.280 1.00 76.25 174 CYS A CA 1
ATOM 1298 C C . CYS A 1 174 ? -6.264 -18.975 -1.314 1.00 76.25 174 CYS A C 1
ATOM 1300 O O . CYS A 1 174 ? -5.302 -19.709 -1.526 1.00 76.25 174 CYS A O 1
ATOM 1302 N N . LEU A 1 175 ? -7.471 -19.312 -1.788 1.00 57.78 175 LEU A N 1
ATOM 1303 C CA . LEU A 1 175 ? -7.694 -20.543 -2.564 1.00 57.78 175 LEU A CA 1
ATOM 1304 C C . LEU A 1 175 ? -7.113 -20.436 -3.983 1.00 57.78 175 LEU A C 1
ATOM 1306 O O . LEU A 1 175 ? -7.707 -19.782 -4.831 1.00 57.78 175 LEU A O 1
ATOM 1310 N N . ALA A 1 176 ? -6.062 -21.231 -4.212 1.00 42.72 176 ALA A N 1
ATOM 1311 C CA . ALA A 1 176 ? -5.343 -21.480 -5.463 1.00 42.72 176 ALA A CA 1
ATOM 1312 C C . ALA A 1 176 ? -6.186 -21.395 -6.758 1.00 42.72 176 ALA A C 1
ATOM 1314 O O . ALA A 1 176 ? -6.827 -22.360 -7.188 1.00 42.72 176 ALA A O 1
ATOM 1315 N N . GLY A 1 177 ? -6.080 -20.232 -7.393 1.00 46.94 177 GLY A N 1
ATOM 1316 C CA . GLY A 1 177 ? -6.170 -19.914 -8.827 1.00 46.94 177 GLY A CA 1
ATOM 1317 C C . GLY A 1 177 ? -5.341 -18.654 -9.166 1.00 46.94 177 GLY A C 1
ATOM 1318 O O . GLY A 1 177 ? -5.485 -18.081 -10.242 1.00 46.94 177 GLY A O 1
ATOM 1319 N N . ASP A 1 178 ? -4.508 -18.259 -8.203 1.00 47.25 178 ASP A N 1
ATOM 1320 C CA . ASP A 1 178 ? -4.009 -16.946 -7.799 1.00 47.25 178 ASP A CA 1
ATOM 1321 C C . ASP A 1 178 ? -2.559 -17.115 -7.295 1.00 47.25 178 ASP A C 1
ATOM 1323 O O . ASP A 1 178 ? -2.182 -16.607 -6.248 1.00 47.25 178 ASP A O 1
ATOM 1327 N N . ASP A 1 179 ? -1.720 -17.850 -8.039 1.00 45.16 179 ASP A N 1
ATOM 1328 C CA . ASP A 1 179 ? -0.262 -17.907 -7.787 1.00 45.16 179 ASP A CA 1
ATOM 1329 C C . ASP A 1 179 ? 0.416 -16.515 -7.897 1.00 45.16 179 ASP A C 1
ATOM 1331 O O . ASP A 1 179 ? 1.615 -16.380 -7.662 1.00 45.16 179 ASP A O 1
ATOM 1335 N N . GLU A 1 180 ? -0.347 -15.471 -8.224 1.00 52.75 180 GLU A N 1
ATOM 1336 C CA . GLU A 1 180 ? -0.015 -14.081 -7.936 1.00 52.75 180 GLU A CA 1
ATOM 1337 C C . GLU A 1 180 ? -0.480 -13.796 -6.506 1.00 52.75 180 GLU A C 1
ATOM 1339 O O . GLU A 1 180 ? -1.681 -13.748 -6.246 1.00 52.75 180 GLU A O 1
ATOM 1344 N N . GLY A 1 181 ? 0.457 -13.673 -5.559 1.00 61.78 181 GLY A N 1
ATOM 1345 C CA . GLY A 1 181 ? 0.144 -13.324 -4.169 1.00 61.78 181 GLY A CA 1
ATOM 1346 C C . GLY A 1 181 ? -0.774 -12.097 -4.048 1.00 61.78 181 GLY A C 1
ATOM 1347 O O . GLY A 1 181 ? -1.055 -11.408 -5.025 1.00 61.78 181 GLY A O 1
ATOM 1348 N N . ALA A 1 182 ? -1.255 -11.799 -2.837 1.00 75.81 182 ALA A N 1
ATOM 1349 C CA . ALA A 1 182 ? -2.186 -10.687 -2.637 1.00 75.81 182 ALA A CA 1
ATOM 1350 C C . ALA A 1 182 ? -1.639 -9.373 -3.235 1.00 75.81 182 ALA A C 1
ATOM 1352 O O . ALA A 1 182 ? -0.619 -8.849 -2.783 1.00 75.81 182 ALA A O 1
ATOM 1353 N N . VAL A 1 183 ? -2.316 -8.859 -4.267 1.00 83.62 183 VAL A N 1
ATOM 1354 C CA . VAL A 1 183 ? -1.928 -7.620 -4.948 1.00 83.62 183 VAL A CA 1
ATOM 1355 C C . VAL A 1 183 ? -2.254 -6.445 -4.036 1.00 83.62 183 VAL A C 1
ATOM 1357 O O . VAL A 1 183 ? -3.412 -6.231 -3.686 1.00 83.62 183 VAL A O 1
ATOM 1360 N N . ILE A 1 184 ? -1.226 -5.685 -3.660 1.00 87.19 184 ILE A N 1
ATOM 1361 C CA . ILE A 1 184 ? -1.370 -4.511 -2.791 1.00 87.19 184 ILE A CA 1
ATOM 1362 C C . ILE A 1 184 ? -1.957 -3.336 -3.580 1.00 87.19 184 ILE A C 1
ATOM 1364 O O . ILE A 1 184 ? -2.968 -2.770 -3.178 1.00 87.19 184 ILE A O 1
ATOM 1368 N N . ASP A 1 185 ? -1.342 -2.996 -4.713 1.00 88.44 185 ASP A N 1
ATOM 1369 C CA . ASP A 1 185 ? -1.853 -2.017 -5.674 1.00 88.44 185 ASP A CA 1
ATOM 1370 C C . ASP A 1 185 ? -1.213 -2.268 -7.057 1.00 88.44 185 ASP A C 1
ATOM 1372 O O . ASP A 1 185 ? -0.253 -3.027 -7.195 1.00 88.44 185 ASP A O 1
ATOM 1376 N N . SER A 1 186 ? -1.755 -1.643 -8.100 1.00 90.44 186 SER A N 1
ATOM 1377 C CA . SER A 1 186 ? -1.256 -1.695 -9.475 1.00 90.44 186 SER A CA 1
ATOM 1378 C C . SER A 1 186 ? -1.400 -0.337 -10.165 1.00 90.44 186 SER A C 1
ATOM 1380 O O . SER A 1 186 ? -2.368 0.390 -9.948 1.00 90.44 186 SER A O 1
ATOM 1382 N N . ALA A 1 187 ? -0.449 0.012 -11.028 1.00 92.88 187 ALA A N 1
ATOM 1383 C CA . ALA A 1 187 ? -0.504 1.206 -11.868 1.00 92.88 187 ALA A CA 1
ATOM 1384 C C . ALA A 1 187 ? -0.093 0.848 -13.293 1.00 92.88 187 ALA A C 1
ATOM 1386 O O . ALA A 1 187 ? 0.709 -0.064 -13.506 1.00 92.88 187 ALA A O 1
ATOM 1387 N N . ALA A 1 188 ? -0.645 1.562 -14.268 1.00 93.75 188 ALA A N 1
ATOM 1388 C CA . ALA A 1 188 ? -0.431 1.269 -15.671 1.00 93.75 188 ALA A CA 1
ATOM 1389 C C . ALA A 1 188 ? -0.257 2.533 -16.520 1.00 93.75 188 ALA A C 1
ATOM 1391 O O . ALA A 1 188 ? -0.456 3.668 -16.092 1.00 93.75 188 ALA A O 1
ATOM 1392 N N . GLY A 1 189 ? 0.102 2.296 -17.780 1.00 93.00 189 GLY A N 1
ATOM 1393 C CA . GLY A 1 189 ? 0.084 3.295 -18.837 1.00 93.00 189 GLY A CA 1
ATOM 1394 C C . GLY A 1 189 ? 1.460 3.828 -19.230 1.00 93.00 189 GLY A C 1
ATOM 1395 O O . GLY A 1 189 ? 2.446 3.772 -18.498 1.00 93.00 189 GLY A O 1
ATOM 1396 N N . ILE A 1 190 ? 1.518 4.310 -20.470 1.00 93.62 190 ILE A N 1
ATOM 1397 C CA . ILE A 1 190 ? 2.749 4.689 -21.158 1.00 93.62 190 ILE A CA 1
ATOM 1398 C C . ILE A 1 190 ? 2.467 5.858 -22.100 1.00 93.62 190 ILE A C 1
ATOM 1400 O O . ILE A 1 190 ? 1.494 5.844 -22.854 1.00 93.62 190 ILE A O 1
ATOM 1404 N N . VAL A 1 191 ? 3.365 6.843 -22.127 1.00 93.38 191 VAL A N 1
ATOM 1405 C CA . VAL A 1 191 ? 3.399 7.863 -23.186 1.00 93.38 191 VAL A CA 1
ATOM 1406 C C . VAL A 1 191 ? 4.656 7.638 -24.003 1.00 93.38 191 VAL A C 1
ATOM 1408 O O . VAL A 1 191 ? 5.757 7.705 -23.470 1.00 93.38 191 VAL A O 1
ATOM 1411 N N . LYS A 1 192 ? 4.511 7.358 -25.300 1.00 92.88 192 LYS A N 1
ATOM 1412 C CA . LYS A 1 192 ? 5.629 6.975 -26.170 1.00 92.88 192 LYS A CA 1
ATOM 1413 C C . LYS A 1 192 ? 5.725 7.889 -27.383 1.00 92.88 192 LYS A C 1
ATOM 1415 O O . LYS A 1 192 ? 4.814 7.951 -28.204 1.00 92.88 192 LYS A O 1
ATOM 1420 N N . PHE A 1 193 ? 6.873 8.537 -27.531 1.00 89.75 193 PHE A N 1
ATOM 1421 C CA . PHE A 1 193 ? 7.272 9.261 -28.728 1.00 89.75 193 PHE A CA 1
ATOM 1422 C C . PHE A 1 193 ? 8.246 8.414 -29.551 1.00 89.75 193 PHE A C 1
ATOM 1424 O O . PHE A 1 193 ? 9.247 7.916 -29.035 1.00 89.75 193 PHE A O 1
ATOM 1431 N N . ARG A 1 194 ? 7.976 8.281 -30.853 1.00 88.00 194 ARG A N 1
ATOM 1432 C CA . ARG A 1 194 ? 8.843 7.586 -31.812 1.00 88.00 194 ARG A CA 1
ATOM 1433 C C . ARG A 1 194 ? 9.275 8.554 -32.903 1.00 88.00 194 ARG A C 1
ATOM 1435 O O . ARG A 1 194 ? 8.432 9.127 -33.589 1.00 88.00 194 ARG A O 1
ATOM 1442 N N . SER A 1 195 ? 10.581 8.709 -33.087 1.00 81.12 195 SER A N 1
ATOM 1443 C CA . SER A 1 195 ? 11.132 9.516 -34.173 1.00 81.12 195 SER A CA 1
ATOM 1444 C C . SER A 1 195 ? 11.320 8.677 -35.435 1.00 81.12 195 SER A C 1
ATOM 1446 O O . SER A 1 195 ? 11.984 7.642 -35.412 1.00 81.12 195 SER A O 1
ATOM 1448 N N . SER A 1 196 ? 10.800 9.162 -36.563 1.00 70.75 196 SER A N 1
ATOM 1449 C CA . SER A 1 196 ? 11.095 8.631 -37.902 1.00 70.75 196 SER A CA 1
ATOM 1450 C C . SER A 1 196 ? 12.228 9.396 -38.602 1.00 70.75 196 SER A C 1
ATOM 1452 O O . SER A 1 196 ? 12.359 9.342 -39.825 1.00 70.75 196 SER A O 1
ATOM 1454 N N . TYR A 1 197 ? 13.013 10.183 -37.857 1.00 69.69 197 TYR A N 1
ATOM 1455 C CA . TYR A 1 197 ? 14.040 11.049 -38.429 1.00 69.69 197 TYR A CA 1
ATOM 1456 C C . TYR A 1 197 ? 15.243 10.244 -38.934 1.00 69.69 197 TYR A C 1
ATOM 1458 O O . TYR A 1 197 ? 15.805 9.430 -38.208 1.00 69.69 197 TYR A O 1
ATOM 1466 N N . ILE A 1 198 ? 15.689 10.522 -40.164 1.00 63.94 198 ILE A N 1
ATOM 1467 C CA . ILE A 1 198 ? 16.720 9.730 -40.860 1.00 63.94 198 ILE A CA 1
ATOM 1468 C C . ILE A 1 198 ? 18.089 9.725 -40.159 1.00 63.94 198 ILE A C 1
ATOM 1470 O O . ILE A 1 198 ? 18.865 8.793 -40.337 1.00 63.94 198 ILE A O 1
ATOM 1474 N N . TYR A 1 199 ? 18.382 10.747 -39.348 1.00 67.06 199 TYR A N 1
ATOM 1475 C CA . TYR A 1 199 ? 19.637 10.848 -38.592 1.00 67.06 199 TYR A CA 1
ATOM 1476 C C . TYR A 1 199 ? 19.561 10.219 -37.191 1.00 67.06 199 TYR A C 1
ATOM 1478 O O . TYR A 1 199 ? 20.598 10.017 -36.566 1.00 67.06 199 TYR A O 1
ATOM 1486 N N . TYR A 1 200 ? 18.355 9.889 -36.716 1.00 64.62 200 TYR A N 1
ATOM 1487 C CA . TYR A 1 200 ? 18.111 9.166 -35.462 1.00 64.62 200 TYR A CA 1
ATOM 1488 C C . TYR A 1 200 ? 17.064 8.065 -35.697 1.00 64.62 200 TYR A C 1
ATOM 1490 O O . TYR A 1 200 ? 15.977 8.118 -35.109 1.00 64.62 200 TYR A O 1
ATOM 1498 N N . PRO A 1 201 ? 17.339 7.103 -36.602 1.00 68.50 201 PRO A N 1
ATOM 1499 C CA . PRO A 1 201 ? 16.358 6.093 -36.960 1.00 68.50 201 PRO A CA 1
ATOM 1500 C C . PRO A 1 201 ? 15.999 5.261 -35.729 1.00 68.50 201 PRO A C 1
ATOM 1502 O O . PRO A 1 201 ? 16.879 4.829 -34.980 1.00 68.50 201 PRO A O 1
ATOM 1505 N N . ASN A 1 202 ? 14.699 5.037 -35.540 1.00 75.31 202 ASN A N 1
ATOM 1506 C CA . ASN A 1 202 ? 14.138 4.180 -34.493 1.00 75.31 202 ASN A CA 1
ATOM 1507 C C . ASN A 1 202 ? 14.435 4.644 -33.060 1.00 75.31 202 ASN A C 1
ATOM 1509 O O . ASN A 1 202 ? 14.463 3.818 -32.151 1.00 75.31 202 ASN A O 1
ATOM 1513 N N . GLN A 1 203 ? 14.673 5.943 -32.846 1.00 86.69 203 GLN A N 1
ATOM 1514 C CA . GLN A 1 203 ? 14.784 6.473 -31.491 1.00 86.69 203 GLN A CA 1
ATOM 1515 C C . GLN A 1 203 ? 13.395 6.624 -30.859 1.00 86.69 203 GLN A C 1
ATOM 1517 O O . GLN A 1 203 ? 12.502 7.270 -31.417 1.00 86.69 203 GLN A O 1
ATOM 1522 N N . GLU A 1 204 ? 13.263 6.087 -29.654 1.00 91.88 204 GLU A N 1
ATOM 1523 C CA . GLU A 1 204 ? 12.088 6.177 -28.801 1.00 91.88 204 GLU A CA 1
ATOM 1524 C C . GLU A 1 204 ? 12.430 6.997 -27.550 1.00 91.88 204 GLU A C 1
ATOM 1526 O O . GLU A 1 204 ? 13.516 6.873 -26.975 1.00 91.88 204 GLU A O 1
ATOM 1531 N N . ILE A 1 205 ? 11.504 7.860 -27.143 1.00 92.44 205 ILE A N 1
ATOM 1532 C CA . ILE A 1 205 ? 11.483 8.471 -25.814 1.00 92.44 205 ILE A CA 1
ATOM 1533 C C . ILE A 1 205 ? 10.126 8.124 -25.234 1.00 92.44 205 ILE A C 1
ATOM 1535 O O . ILE A 1 205 ? 9.104 8.412 -25.858 1.00 92.44 205 ILE A O 1
ATOM 1539 N N . LEU A 1 206 ? 10.107 7.491 -24.074 1.00 93.75 206 LEU A N 1
ATOM 1540 C CA . LEU A 1 206 ? 8.866 7.108 -23.426 1.00 93.75 206 LEU A CA 1
ATOM 1541 C C . LEU A 1 206 ? 8.880 7.450 -21.943 1.00 93.75 206 LEU A C 1
ATOM 1543 O O . LEU A 1 206 ? 9.935 7.574 -21.325 1.00 93.75 206 LEU A O 1
ATOM 1547 N N . TYR A 1 207 ? 7.679 7.585 -21.412 1.00 94.56 207 TYR A N 1
ATOM 1548 C CA . TYR A 1 207 ? 7.386 7.681 -19.999 1.00 94.56 207 TYR A CA 1
ATOM 1549 C C . TYR A 1 207 ? 6.674 6.400 -19.557 1.00 94.56 207 TYR A C 1
ATOM 1551 O O . TYR A 1 207 ? 5.680 6.031 -20.185 1.00 94.56 207 TYR A O 1
ATOM 1559 N N . GLU A 1 208 ? 7.155 5.757 -18.495 1.00 94.00 208 GLU A N 1
ATOM 1560 C CA . GLU A 1 208 ? 6.583 4.539 -17.906 1.00 94.00 208 GLU A CA 1
ATOM 1561 C C . GLU A 1 208 ? 6.774 4.582 -16.383 1.00 94.00 208 GLU A C 1
ATOM 1563 O O . GLU A 1 208 ? 7.905 4.681 -15.915 1.00 94.00 208 GLU A O 1
ATOM 1568 N N . HIS A 1 209 ? 5.679 4.568 -15.613 1.00 91.88 209 HIS A N 1
ATOM 1569 C CA . HIS A 1 209 ? 5.692 4.644 -14.140 1.00 91.88 209 HIS A CA 1
ATOM 1570 C C . HIS A 1 209 ? 6.664 5.719 -13.584 1.00 91.88 209 HIS A C 1
ATOM 1572 O O . HIS A 1 209 ? 7.525 5.464 -12.742 1.00 91.88 209 HIS A O 1
ATOM 1578 N N . GLY A 1 210 ? 6.609 6.951 -14.095 1.00 90.44 210 GLY A N 1
ATOM 1579 C CA . GLY A 1 210 ? 7.508 8.024 -13.643 1.00 90.44 210 GLY A CA 1
ATOM 1580 C C . GLY A 1 210 ? 8.921 7.997 -14.232 1.00 90.44 210 GLY A C 1
ATOM 1581 O O . GLY A 1 210 ? 9.571 9.043 -14.247 1.00 90.44 210 GLY A O 1
ATOM 1582 N N . ALA A 1 211 ? 9.381 6.865 -14.768 1.00 94.88 211 ALA A N 1
ATOM 1583 C CA . ALA A 1 211 ? 10.653 6.793 -15.470 1.00 94.88 211 ALA A CA 1
ATOM 1584 C C . ALA A 1 211 ? 10.542 7.438 -16.853 1.00 94.88 211 ALA A C 1
ATOM 1586 O O . ALA A 1 211 ? 9.556 7.248 -17.568 1.00 94.88 211 ALA A O 1
ATOM 1587 N N . VAL A 1 212 ? 11.593 8.143 -17.274 1.00 96.38 212 VAL A N 1
ATOM 1588 C CA . VAL A 1 212 ? 11.764 8.550 -18.676 1.00 96.38 212 VAL A CA 1
ATOM 1589 C C . VAL A 1 212 ? 12.847 7.688 -19.295 1.00 96.38 212 VAL A C 1
ATOM 1591 O O . VAL A 1 212 ? 14.013 7.792 -18.918 1.00 96.38 212 VAL A O 1
ATOM 1594 N N . ILE A 1 213 ? 12.479 6.861 -20.269 1.00 95.44 213 ILE A N 1
ATOM 1595 C CA . ILE A 1 213 ? 13.387 5.935 -20.946 1.00 95.44 213 ILE A CA 1
ATOM 1596 C C . ILE A 1 213 ? 13.678 6.451 -22.348 1.00 95.44 213 ILE A C 1
ATOM 1598 O O . ILE A 1 213 ? 12.779 6.829 -23.105 1.00 95.44 213 ILE A O 1
ATOM 1602 N N . ARG A 1 214 ? 14.958 6.422 -22.719 1.00 94.25 214 ARG A N 1
ATOM 1603 C CA . ARG A 1 214 ? 15.386 6.562 -24.109 1.00 94.25 214 ARG A CA 1
ATOM 1604 C C . ARG A 1 214 ? 15.848 5.214 -24.615 1.00 94.25 214 ARG A C 1
ATOM 1606 O O . ARG A 1 214 ? 16.779 4.634 -24.060 1.00 94.25 214 ARG A O 1
ATOM 1613 N N . ALA A 1 215 ? 15.237 4.770 -25.702 1.00 92.69 215 ALA A N 1
ATOM 1614 C CA . ALA A 1 215 ? 15.545 3.500 -26.330 1.00 92.69 215 ALA A CA 1
ATOM 1615 C C . ALA A 1 215 ? 15.783 3.665 -27.833 1.00 92.69 215 ALA A C 1
ATOM 1617 O O . ALA A 1 215 ? 15.349 4.631 -28.464 1.00 92.69 215 ALA A O 1
ATOM 1618 N N . GLN A 1 216 ? 16.510 2.716 -28.403 1.00 89.81 216 GLN A N 1
ATOM 1619 C CA . GLN A 1 216 ? 16.714 2.567 -29.830 1.00 89.81 216 GLN A CA 1
ATOM 1620 C C . GLN A 1 216 ? 16.778 1.080 -30.167 1.00 89.81 216 GLN A C 1
ATOM 1622 O O . GLN A 1 216 ? 17.374 0.292 -29.435 1.00 89.81 216 GLN A O 1
ATOM 1627 N N . THR A 1 217 ? 16.175 0.692 -31.287 1.00 86.06 217 THR A N 1
ATOM 1628 C CA . THR A 1 217 ? 16.326 -0.668 -31.819 1.00 86.06 217 THR A CA 1
ATOM 1629 C C . THR A 1 217 ? 17.577 -0.747 -32.691 1.00 86.06 217 THR A C 1
ATOM 1631 O O . THR A 1 217 ? 17.695 0.004 -33.663 1.00 86.06 217 THR A O 1
ATOM 1634 N N . ILE A 1 218 ? 18.502 -1.641 -32.340 1.00 82.31 218 ILE A N 1
ATOM 1635 C CA . ILE A 1 218 ? 19.765 -1.895 -33.042 1.00 82.31 218 ILE A CA 1
ATOM 1636 C C . ILE A 1 218 ? 19.897 -3.410 -33.208 1.00 82.31 218 ILE A C 1
ATOM 1638 O O . ILE A 1 218 ? 19.871 -4.121 -32.211 1.00 82.31 218 ILE A O 1
ATOM 1642 N N . ASP A 1 219 ? 20.045 -3.891 -34.446 1.00 83.81 219 ASP A N 1
ATOM 1643 C CA . ASP A 1 219 ? 20.170 -5.325 -34.767 1.00 83.81 219 ASP A CA 1
ATOM 1644 C C . ASP A 1 219 ? 19.055 -6.191 -34.142 1.00 83.81 219 ASP A C 1
ATOM 1646 O O . ASP A 1 219 ? 19.320 -7.220 -33.532 1.00 83.81 219 ASP A O 1
ATOM 1650 N N . ASP A 1 220 ? 17.802 -5.731 -34.260 1.00 81.44 220 ASP A N 1
ATOM 1651 C CA . ASP A 1 220 ? 16.593 -6.336 -33.668 1.00 81.44 220 ASP A CA 1
ATOM 1652 C C . ASP A 1 220 ? 16.563 -6.396 -32.124 1.00 81.44 220 ASP A C 1
ATOM 1654 O O . ASP A 1 220 ? 15.599 -6.886 -31.539 1.00 81.44 220 ASP A O 1
ATOM 1658 N N . GLU A 1 221 ? 17.553 -5.811 -31.446 1.00 81.31 221 GLU A N 1
ATOM 1659 C CA . GLU A 1 221 ? 17.588 -5.665 -29.991 1.00 81.31 221 GLU A CA 1
ATOM 1660 C C . GLU A 1 221 ? 17.219 -4.237 -29.575 1.00 81.31 221 GLU A C 1
ATOM 1662 O O . GLU A 1 221 ? 17.754 -3.245 -30.086 1.00 81.31 221 GLU A O 1
ATOM 1667 N N . LYS A 1 222 ? 16.327 -4.105 -28.590 1.00 85.19 222 LYS A N 1
ATOM 1668 C CA . LYS A 1 222 ? 16.057 -2.813 -27.953 1.00 85.19 222 LYS A CA 1
ATOM 1669 C C . LYS A 1 222 ? 17.167 -2.497 -26.954 1.00 85.19 222 LYS A C 1
ATOM 1671 O O . LYS A 1 222 ? 17.382 -3.238 -26.003 1.00 85.19 222 LYS A O 1
ATOM 1676 N N . LYS A 1 223 ? 17.857 -1.374 -27.149 1.00 87.75 223 LYS A N 1
ATOM 1677 C CA . LYS A 1 223 ? 18.908 -0.878 -26.249 1.00 87.75 223 LYS A CA 1
ATOM 1678 C C . LYS A 1 223 ? 18.566 0.520 -25.780 1.00 87.75 223 LYS A C 1
ATOM 1680 O O . LYS A 1 223 ? 18.017 1.316 -26.538 1.00 87.75 223 LYS A O 1
ATOM 1685 N N . GLY A 1 224 ? 18.907 0.844 -24.543 1.00 91.81 224 GLY A N 1
ATOM 1686 C CA . GLY A 1 224 ? 18.589 2.148 -23.988 1.00 91.81 224 GLY A CA 1
ATOM 1687 C C . GLY A 1 224 ? 18.972 2.274 -22.528 1.00 91.81 224 GLY A C 1
ATOM 1688 O O . GLY A 1 224 ? 19.695 1.439 -21.992 1.00 91.81 224 GLY A O 1
ATOM 1689 N N . PHE A 1 225 ? 18.505 3.351 -21.915 1.00 94.00 225 PHE A N 1
ATOM 1690 C CA . PHE A 1 225 ? 18.743 3.653 -20.512 1.00 94.00 225 PHE A CA 1
ATOM 1691 C C . PHE A 1 225 ? 17.641 4.564 -19.972 1.00 94.00 225 PHE A C 1
ATOM 1693 O O . PHE A 1 225 ? 16.977 5.293 -20.721 1.00 94.00 225 PHE A O 1
ATOM 1700 N N . VAL A 1 226 ? 17.470 4.517 -18.655 1.00 96.06 226 VAL A N 1
ATOM 1701 C CA . VAL A 1 226 ? 16.637 5.453 -17.903 1.00 96.06 226 VAL A CA 1
ATOM 1702 C C . VAL A 1 226 ? 17.366 6.801 -17.841 1.00 96.06 226 VAL A C 1
ATOM 1704 O O . VAL A 1 226 ? 18.540 6.863 -17.486 1.00 96.06 226 VAL A O 1
ATOM 1707 N N . ILE A 1 227 ? 16.698 7.877 -18.260 1.00 95.31 227 ILE A N 1
ATOM 1708 C CA . ILE A 1 227 ? 17.199 9.262 -18.201 1.00 95.31 227 ILE A CA 1
ATOM 1709 C C . ILE A 1 227 ? 16.718 9.956 -16.931 1.00 95.31 227 ILE A C 1
ATOM 1711 O O . ILE A 1 227 ? 17.439 10.770 -16.360 1.00 95.31 227 ILE A O 1
ATOM 1715 N N . HIS A 1 228 ? 15.482 9.670 -16.534 1.00 95.62 228 HIS A N 1
ATOM 1716 C CA . HIS A 1 228 ? 14.894 10.167 -15.303 1.00 95.62 228 HIS A CA 1
ATOM 1717 C C . HIS A 1 228 ? 14.391 8.975 -14.511 1.00 95.62 228 HIS A C 1
ATOM 1719 O O . HIS A 1 228 ? 13.614 8.186 -15.054 1.00 95.62 228 HIS A O 1
ATOM 1725 N N . ASP A 1 229 ? 14.832 8.864 -13.263 1.00 95.44 229 ASP A N 1
ATOM 1726 C CA . ASP A 1 229 ? 14.484 7.741 -12.405 1.00 95.44 229 ASP A CA 1
ATOM 1727 C C . ASP A 1 229 ? 12.978 7.713 -12.113 1.00 95.44 229 ASP A C 1
ATOM 1729 O O . ASP A 1 229 ? 12.355 8.775 -11.962 1.00 95.44 229 ASP A O 1
ATOM 1733 N N . PRO A 1 230 ? 12.371 6.518 -12.042 1.00 95.38 230 PRO A N 1
ATOM 1734 C CA . PRO A 1 230 ? 11.053 6.370 -11.456 1.00 95.38 230 PRO A CA 1
ATOM 1735 C C . PRO A 1 230 ? 11.099 6.752 -9.967 1.00 95.38 230 PRO A C 1
ATOM 1737 O O . PRO A 1 230 ? 12.145 6.650 -9.321 1.00 95.38 230 PRO A O 1
ATOM 1740 N N . PRO A 1 231 ? 9.962 7.152 -9.384 1.00 94.75 231 PRO A N 1
ATOM 1741 C CA . PRO A 1 231 ? 9.850 7.477 -7.965 1.00 94.75 231 PRO A CA 1
ATOM 1742 C C . PRO A 1 231 ? 9.784 6.204 -7.101 1.00 94.75 231 PRO A C 1
ATOM 1744 O O . PRO A 1 231 ? 8.791 5.927 -6.428 1.00 94.75 231 PRO A O 1
ATOM 1747 N N . ILE A 1 232 ? 10.848 5.407 -7.156 1.00 95.44 232 ILE A N 1
ATOM 1748 C CA . ILE A 1 232 ? 11.038 4.186 -6.377 1.00 95.44 232 ILE A CA 1
ATOM 1749 C C . ILE A 1 232 ? 12.353 4.342 -5.620 1.00 95.44 232 ILE A C 1
ATOM 1751 O O . ILE A 1 232 ? 13.404 4.565 -6.215 1.00 95.44 232 ILE A O 1
ATOM 1755 N N . THR A 1 233 ? 12.302 4.219 -4.299 1.00 95.19 233 THR A N 1
ATOM 1756 C CA . THR A 1 233 ? 13.485 4.180 -3.437 1.00 95.19 233 THR A CA 1
ATOM 1757 C C . THR A 1 233 ? 13.540 2.844 -2.716 1.00 95.19 233 THR A C 1
ATOM 1759 O O . THR A 1 233 ? 12.558 2.427 -2.101 1.00 95.19 233 THR A O 1
ATOM 1762 N N . ILE A 1 234 ? 14.706 2.206 -2.771 1.00 96.31 234 ILE A N 1
ATOM 1763 C CA . ILE A 1 234 ? 15.013 0.942 -2.102 1.00 96.31 234 ILE A CA 1
ATOM 1764 C C . ILE A 1 234 ? 16.160 1.201 -1.127 1.00 96.31 234 ILE A C 1
ATOM 1766 O O . ILE A 1 234 ? 17.134 1.865 -1.480 1.00 96.31 234 ILE A O 1
ATOM 1770 N N . GLY A 1 235 ? 16.053 0.683 0.090 1.00 95.31 235 GLY A N 1
ATOM 1771 C CA . GLY A 1 235 ? 17.124 0.772 1.074 1.00 95.31 235 GLY A CA 1
ATOM 1772 C C . GLY A 1 235 ? 16.775 0.057 2.366 1.00 95.31 235 GLY A C 1
ATOM 1773 O O . GLY A 1 235 ? 15.958 -0.864 2.379 1.00 95.31 235 GLY A O 1
ATOM 1774 N N . THR A 1 236 ? 17.381 0.511 3.455 1.00 94.62 236 THR A N 1
ATOM 1775 C CA . THR A 1 236 ? 17.187 -0.036 4.797 1.00 94.62 236 THR A CA 1
ATOM 1776 C C . THR A 1 236 ? 16.538 0.997 5.720 1.00 94.62 236 THR A C 1
ATOM 1778 O O . THR A 1 236 ? 16.861 2.187 5.706 1.00 94.62 236 THR A O 1
ATOM 1781 N N . ASP A 1 237 ? 15.606 0.561 6.562 1.00 90.69 237 ASP A N 1
ATOM 1782 C CA . ASP A 1 237 ? 15.087 1.374 7.654 1.00 90.69 237 ASP A CA 1
ATOM 1783 C C . ASP A 1 237 ? 16.152 1.496 8.754 1.00 90.69 237 ASP A C 1
ATOM 1785 O O . ASP A 1 237 ? 16.485 0.533 9.442 1.00 90.69 237 ASP A O 1
ATOM 1789 N N . ASN A 1 238 ? 16.666 2.707 8.960 1.00 85.75 238 ASN A N 1
ATOM 1790 C CA . ASN A 1 238 ? 17.704 2.990 9.955 1.00 85.75 238 ASN A CA 1
ATOM 1791 C C . ASN A 1 238 ? 17.313 2.652 11.406 1.00 85.75 238 ASN A C 1
ATOM 1793 O O . ASN A 1 238 ? 18.196 2.477 12.246 1.00 85.75 238 ASN A O 1
ATOM 1797 N N . ALA A 1 239 ? 16.019 2.621 11.736 1.00 84.62 239 ALA A N 1
ATOM 1798 C CA . ALA A 1 239 ? 15.550 2.343 13.090 1.00 84.62 239 ALA A CA 1
ATOM 1799 C C . ALA A 1 239 ? 15.501 0.840 13.390 1.00 84.62 239 ALA A C 1
ATOM 1801 O O . ALA A 1 239 ? 15.775 0.432 14.520 1.00 84.62 239 ALA A O 1
ATOM 1802 N N . THR A 1 240 ? 15.145 0.025 12.396 1.00 83.69 240 THR A N 1
ATOM 1803 C CA . THR A 1 240 ? 14.886 -1.414 12.570 1.00 83.69 240 THR A CA 1
ATOM 1804 C C . THR A 1 240 ? 15.917 -2.305 11.880 1.00 83.69 240 THR A C 1
ATOM 1806 O O . THR A 1 240 ? 16.063 -3.463 12.262 1.00 83.69 240 THR A O 1
ATOM 1809 N N . GLY A 1 241 ? 16.650 -1.781 10.895 1.00 87.69 241 GLY A N 1
ATOM 1810 C CA . GLY A 1 241 ? 17.497 -2.554 9.987 1.00 87.69 241 GLY A CA 1
ATOM 1811 C C . GLY A 1 241 ? 16.708 -3.352 8.943 1.00 87.69 241 GLY A C 1
ATOM 1812 O O . GLY A 1 241 ? 17.294 -4.189 8.261 1.00 87.69 241 GLY A O 1
ATOM 1813 N N . ALA A 1 242 ? 15.393 -3.137 8.848 1.00 91.88 242 ALA A N 1
ATOM 1814 C CA . ALA A 1 242 ? 14.513 -3.855 7.935 1.00 91.88 242 ALA A CA 1
ATOM 1815 C C . ALA A 1 242 ? 14.617 -3.307 6.499 1.00 91.88 242 ALA A C 1
ATOM 1817 O O . ALA A 1 242 ? 14.859 -2.109 6.330 1.00 91.88 242 ALA A O 1
ATOM 1818 N N . PRO A 1 243 ? 14.375 -4.124 5.462 1.00 96.12 243 PRO A N 1
ATOM 1819 C CA . PRO A 1 243 ? 14.239 -3.633 4.093 1.00 96.12 243 PRO A CA 1
ATOM 1820 C C . PRO A 1 243 ? 13.122 -2.594 3.985 1.00 96.12 243 PRO A C 1
ATOM 1822 O O . PRO A 1 243 ? 12.038 -2.792 4.530 1.00 96.12 243 PRO A O 1
ATOM 1825 N N . LEU A 1 244 ? 13.376 -1.500 3.272 1.00 95.06 244 LEU A N 1
ATOM 1826 C CA . LEU A 1 244 ? 12.454 -0.385 3.093 1.00 95.06 244 LEU A CA 1
ATOM 1827 C C . LEU A 1 244 ? 12.259 -0.086 1.607 1.00 95.06 244 LEU A C 1
ATOM 1829 O O . LEU A 1 244 ? 13.213 0.231 0.895 1.00 95.06 244 LEU A O 1
ATOM 1833 N N . LEU A 1 245 ? 11.001 -0.105 1.175 1.00 95.62 245 LEU A N 1
ATOM 1834 C CA . LEU A 1 245 ? 10.564 0.365 -0.131 1.00 95.62 245 LEU A CA 1
ATOM 1835 C C . LEU A 1 245 ? 9.682 1.599 0.023 1.00 95.62 245 LEU A C 1
ATOM 1837 O O . LEU A 1 245 ? 8.728 1.613 0.802 1.00 95.62 245 LEU A O 1
ATOM 1841 N N . ARG A 1 246 ? 9.992 2.639 -0.752 1.00 94.81 246 ARG A N 1
ATOM 1842 C CA . ARG A 1 246 ? 9.132 3.814 -0.925 1.00 94.81 246 ARG A CA 1
ATOM 1843 C C . ARG A 1 246 ? 8.779 3.946 -2.392 1.00 94.81 246 ARG A C 1
ATOM 1845 O O . ARG A 1 246 ? 9.681 4.073 -3.216 1.00 94.81 246 ARG A O 1
ATOM 1852 N N . ILE A 1 247 ? 7.493 3.919 -2.706 1.00 95.19 247 ILE A N 1
ATOM 1853 C CA . ILE A 1 247 ? 7.003 3.940 -4.082 1.00 95.19 247 ILE A CA 1
ATOM 1854 C C . ILE A 1 247 ? 5.954 5.040 -4.204 1.00 95.19 247 ILE A C 1
ATOM 1856 O O . ILE A 1 247 ? 4.983 5.055 -3.455 1.00 95.19 247 ILE A O 1
ATOM 1860 N N . SER A 1 248 ? 6.136 5.957 -5.152 1.00 94.62 24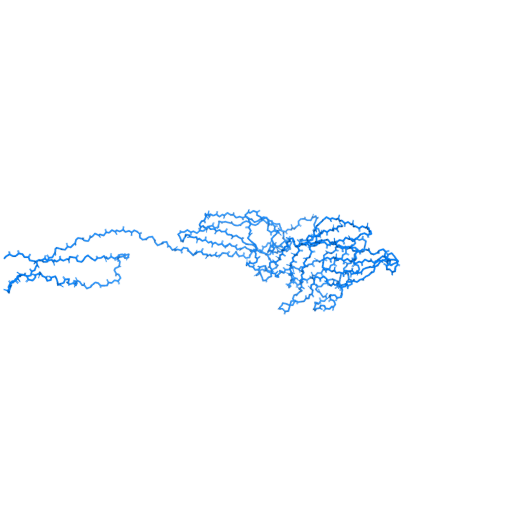8 SER A N 1
ATOM 1861 C CA . SER A 1 248 ? 5.063 6.863 -5.574 1.00 94.62 248 SER A CA 1
ATOM 1862 C C . SER A 1 248 ? 4.531 6.407 -6.930 1.00 94.62 248 SER A C 1
ATOM 1864 O O . SER A 1 248 ? 5.043 6.793 -7.978 1.00 94.62 248 SER A O 1
ATOM 1866 N N . MET A 1 249 ? 3.531 5.536 -6.923 1.00 93.62 249 MET A N 1
ATOM 1867 C CA . MET A 1 249 ? 2.916 5.000 -8.127 1.00 93.62 249 MET A CA 1
ATOM 1868 C C . MET A 1 249 ? 2.290 6.118 -8.963 1.00 93.62 249 MET A C 1
ATOM 1870 O O . MET A 1 249 ? 1.631 7.023 -8.444 1.00 93.62 249 MET A O 1
ATOM 1874 N N . VAL A 1 250 ? 2.500 6.058 -10.278 1.00 92.94 250 VAL A N 1
ATOM 1875 C CA . VAL A 1 250 ? 1.850 6.967 -11.227 1.00 92.94 250 VAL A CA 1
ATOM 1876 C C . VAL A 1 250 ? 1.022 6.142 -12.193 1.00 92.94 250 VAL A C 1
ATOM 1878 O O . VAL A 1 250 ? 1.574 5.428 -13.027 1.00 92.94 250 VAL A O 1
ATOM 1881 N N . ASP A 1 251 ? -0.296 6.262 -12.069 1.00 94.69 251 ASP A N 1
ATOM 1882 C CA . ASP A 1 251 ? -1.267 5.564 -12.901 1.00 94.69 251 ASP A CA 1
ATOM 1883 C C . ASP A 1 251 ? -1.782 6.501 -13.995 1.00 94.69 251 ASP A C 1
ATOM 1885 O O . ASP A 1 251 ? -2.420 7.523 -13.721 1.00 94.69 251 ASP A O 1
ATOM 1889 N N . LEU A 1 252 ? -1.460 6.189 -15.249 1.00 94.31 252 LEU A N 1
ATOM 1890 C CA . LEU A 1 252 ? -1.911 6.966 -16.394 1.00 94.31 252 LEU A CA 1
ATOM 1891 C C . LEU A 1 252 ? -3.218 6.389 -16.928 1.00 94.31 252 LEU A C 1
ATOM 1893 O O . LEU A 1 252 ? -3.281 5.266 -17.426 1.00 94.31 252 LEU A O 1
ATOM 1897 N N . THR A 1 253 ? -4.251 7.218 -16.903 1.00 93.25 253 THR A N 1
ATOM 1898 C CA . THR A 1 253 ? -5.576 6.909 -17.440 1.00 93.25 253 THR A CA 1
ATOM 1899 C C . THR A 1 253 ? -5.820 7.691 -18.726 1.00 93.25 253 THR A C 1
ATOM 1901 O O . THR A 1 253 ? -5.137 8.670 -19.016 1.00 93.25 253 THR A O 1
ATOM 1904 N N . GLY A 1 254 ? -6.772 7.236 -19.535 1.00 89.50 254 GLY A N 1
ATOM 1905 C CA . GLY A 1 254 ? -7.081 7.843 -20.827 1.00 89.50 254 GLY A CA 1
ATOM 1906 C C . GLY A 1 254 ? -7.325 6.792 -21.900 1.00 89.50 254 GLY A C 1
ATOM 1907 O O . GLY A 1 254 ? -7.205 5.587 -21.674 1.00 89.50 254 GLY A O 1
ATOM 1908 N N . SER A 1 255 ? -7.708 7.241 -23.093 1.00 88.12 255 SER A N 1
ATOM 1909 C CA . SER A 1 255 ? -7.907 6.331 -24.223 1.00 88.12 255 SER A CA 1
ATOM 1910 C C . SER A 1 255 ? -6.581 6.004 -24.902 1.00 88.12 255 SER A C 1
ATOM 1912 O O . SER A 1 255 ? -5.789 6.900 -25.186 1.00 88.12 255 SER A O 1
ATOM 1914 N N . ASN A 1 256 ? -6.383 4.733 -25.265 1.00 88.44 256 ASN A N 1
ATOM 1915 C CA . ASN A 1 256 ? -5.276 4.334 -26.132 1.00 88.44 256 ASN A CA 1
ATOM 1916 C C . ASN A 1 256 ? -5.380 5.069 -27.473 1.00 88.44 256 ASN A C 1
ATOM 1918 O O . ASN A 1 256 ? -6.267 4.793 -28.283 1.00 88.44 256 ASN A O 1
ATOM 1922 N N . TYR A 1 257 ? -4.460 5.998 -27.709 1.00 87.38 257 TYR A N 1
ATOM 1923 C CA . TYR A 1 257 ? -4.448 6.836 -28.897 1.00 87.38 257 TYR A CA 1
ATOM 1924 C C . TYR A 1 257 ? -3.034 6.942 -29.459 1.00 87.38 257 TYR A C 1
ATOM 1926 O O . TYR A 1 257 ? -2.053 7.017 -28.723 1.00 87.38 257 TYR A O 1
ATOM 1934 N N . SER A 1 258 ? -2.920 6.956 -30.786 1.00 86.88 258 SER A N 1
ATOM 1935 C CA . SER A 1 258 ? -1.657 7.232 -31.466 1.00 86.88 258 SER A CA 1
ATOM 1936 C C . SER A 1 258 ? -1.879 8.234 -32.589 1.00 86.88 258 SER A C 1
ATOM 1938 O O . SER A 1 258 ? -2.861 8.157 -33.327 1.00 86.88 258 SER A O 1
ATOM 1940 N N . TYR A 1 259 ? -0.949 9.178 -32.715 1.00 85.88 259 TYR A N 1
ATOM 1941 C CA . TYR A 1 259 ? -0.939 10.168 -33.781 1.00 85.88 259 TYR A CA 1
ATOM 1942 C C . TYR A 1 259 ? 0.334 10.024 -34.609 1.00 85.88 259 TYR A C 1
ATOM 1944 O O . TYR A 1 259 ? 1.443 10.036 -34.076 1.00 85.88 259 TYR A O 1
ATOM 1952 N N . ALA A 1 260 ? 0.170 9.928 -35.925 1.00 82.88 260 ALA A N 1
ATOM 1953 C CA . ALA A 1 260 ? 1.259 9.994 -36.887 1.00 82.88 260 ALA A CA 1
ATOM 1954 C C . ALA A 1 260 ? 0.860 10.972 -37.994 1.00 82.88 260 ALA A C 1
ATOM 1956 O O . ALA A 1 260 ? -0.117 10.753 -38.711 1.00 82.88 260 ALA A O 1
ATOM 1957 N N . GLY A 1 261 ? 1.597 12.070 -38.132 1.00 75.62 261 GLY A N 1
ATOM 1958 C CA . GLY A 1 261 ? 1.260 13.108 -39.096 1.00 75.62 261 GLY A CA 1
ATOM 1959 C C . GLY A 1 261 ? 2.267 14.248 -39.120 1.00 75.62 261 GLY A C 1
ATOM 1960 O O . GLY A 1 261 ? 3.237 14.264 -38.369 1.00 75.62 261 GLY A O 1
ATOM 1961 N N . SER A 1 262 ? 2.039 15.202 -40.021 1.00 69.25 262 SER A N 1
ATOM 1962 C CA . SER A 1 262 ? 2.912 16.364 -40.218 1.00 69.25 262 SER A CA 1
ATOM 1963 C C . SER A 1 262 ? 2.522 17.586 -39.377 1.00 69.25 262 SER A C 1
ATOM 1965 O O . SER A 1 262 ? 3.139 18.638 -39.536 1.00 69.25 262 SER A O 1
ATOM 1967 N N . ARG A 1 263 ? 1.456 17.500 -38.567 1.00 77.56 263 ARG A N 1
ATOM 1968 C CA . ARG A 1 263 ? 1.033 18.577 -37.657 1.00 77.56 263 ARG A CA 1
ATOM 1969 C C . ARG A 1 263 ? 1.528 18.284 -36.247 1.00 77.56 263 ARG A C 1
ATOM 1971 O O . ARG A 1 263 ? 1.807 17.137 -35.913 1.00 77.56 263 ARG A O 1
ATOM 1978 N N . SER A 1 264 ? 1.636 19.330 -35.439 1.00 81.56 264 SER A N 1
ATOM 1979 C CA . SER A 1 264 ? 1.907 19.171 -34.015 1.00 81.56 264 SER A CA 1
ATOM 1980 C C . SER A 1 264 ? 0.699 18.533 -33.337 1.00 81.56 264 SER A C 1
ATOM 1982 O O . SER A 1 264 ? -0.424 18.961 -33.578 1.00 81.56 264 SER A O 1
ATOM 1984 N N . ALA A 1 265 ? 0.955 17.543 -32.491 1.00 84.31 265 ALA A N 1
ATOM 1985 C CA . ALA A 1 265 ? 0.012 17.066 -31.493 1.00 84.31 265 ALA A CA 1
ATOM 1986 C C . ALA A 1 265 ? 0.545 17.461 -30.112 1.00 84.31 265 ALA A C 1
ATOM 1988 O O . ALA A 1 265 ? 1.763 17.489 -29.906 1.00 84.31 265 ALA A O 1
ATOM 1989 N N . SER A 1 266 ? -0.355 17.767 -29.189 1.00 87.44 266 SER A N 1
ATOM 1990 C CA . SER A 1 266 ? -0.034 18.053 -27.795 1.00 87.44 266 SER A CA 1
ATOM 1991 C C . SER A 1 266 ? -0.435 16.864 -26.935 1.00 87.44 266 SER A C 1
ATOM 1993 O O . SER A 1 266 ? -1.461 16.234 -27.180 1.00 87.44 266 SER A O 1
ATOM 1995 N N . VAL A 1 267 ? 0.383 16.560 -25.931 1.00 89.38 267 VAL A N 1
ATOM 1996 C CA . VAL A 1 267 ? 0.013 15.637 -24.856 1.00 89.38 267 VAL A CA 1
ATOM 1997 C C . VAL A 1 267 ? -0.432 16.498 -23.686 1.00 89.38 267 VAL A C 1
ATOM 1999 O O . VAL A 1 267 ? 0.357 17.280 -23.155 1.00 89.38 267 VAL A O 1
ATOM 2002 N N . GLU A 1 268 ? -1.699 16.386 -23.328 1.00 92.25 268 GLU A N 1
ATOM 2003 C CA . GLU A 1 268 ? -2.302 17.091 -22.210 1.00 92.25 268 GLU A CA 1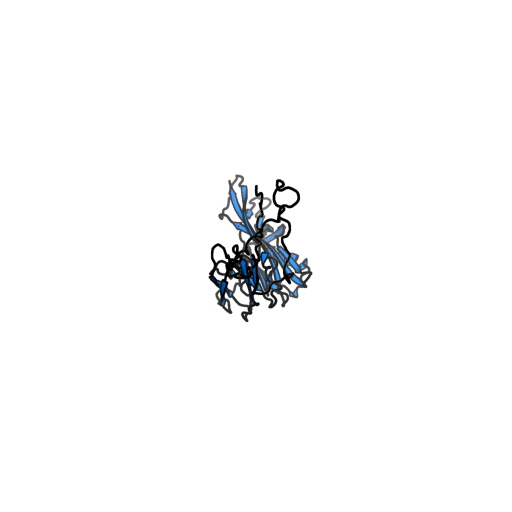
ATOM 2004 C C . GLU A 1 268 ? -2.449 16.127 -21.037 1.00 92.25 268 GLU A C 1
ATOM 2006 O O . GLU A 1 268 ? -2.832 14.969 -21.203 1.00 92.25 268 GLU A O 1
ATOM 2011 N N . THR A 1 269 ? -2.117 16.608 -19.842 1.00 91.94 269 THR A N 1
ATOM 2012 C CA . THR A 1 269 ? -2.219 15.836 -18.605 1.00 91.94 269 THR A CA 1
ATOM 2013 C C . THR A 1 269 ? -3.063 16.597 -17.604 1.00 91.94 269 THR A C 1
ATOM 2015 O O . THR A 1 269 ? -2.868 17.801 -17.418 1.00 91.94 269 THR A O 1
ATOM 2018 N N . SER A 1 270 ? -3.950 15.899 -16.910 1.00 93.25 270 SER A N 1
ATOM 2019 C CA . SER A 1 270 ? -4.749 16.470 -15.830 1.00 93.25 270 SER A CA 1
ATOM 2020 C C . SER A 1 270 ? -4.745 15.549 -14.617 1.00 93.25 270 SER A C 1
ATOM 2022 O O . SER A 1 270 ? -4.748 14.327 -14.745 1.00 93.25 270 SER A O 1
ATOM 2024 N N . TYR A 1 271 ? -4.698 16.147 -13.429 1.00 93.75 271 TYR A N 1
ATOM 2025 C CA . TYR A 1 271 ? -4.817 15.414 -12.173 1.00 93.75 271 TYR A CA 1
ATOM 2026 C C . TYR A 1 271 ? -6.218 14.803 -12.064 1.00 93.75 271 TYR A C 1
ATOM 2028 O O . TYR A 1 271 ? -7.203 15.521 -12.256 1.00 93.75 271 TYR A O 1
ATOM 2036 N N . ALA A 1 272 ? -6.295 13.510 -11.748 1.00 92.25 272 ALA A N 1
ATOM 2037 C CA . ALA A 1 272 ? -7.559 12.810 -11.555 1.00 92.25 272 ALA A CA 1
ATOM 2038 C C . ALA A 1 272 ? -7.793 12.464 -10.079 1.00 92.25 272 ALA A C 1
ATOM 2040 O O . ALA A 1 272 ? -8.815 12.865 -9.525 1.00 92.25 272 ALA A O 1
ATOM 2041 N N . ASP A 1 273 ? -6.856 11.755 -9.447 1.00 91.38 273 ASP A N 1
ATOM 2042 C CA . ASP A 1 273 ? -7.021 11.253 -8.079 1.00 91.38 273 ASP A CA 1
ATOM 2043 C C . ASP A 1 273 ? -5.678 11.006 -7.373 1.00 91.38 273 ASP A C 1
ATOM 2045 O O . ASP A 1 273 ? -4.626 10.955 -8.018 1.00 91.38 273 ASP A O 1
ATOM 2049 N N . TYR A 1 274 ? -5.721 10.839 -6.051 1.00 88.69 274 TYR A N 1
ATOM 2050 C CA . TYR A 1 274 ? -4.579 10.489 -5.213 1.00 88.69 274 TYR A CA 1
ATOM 2051 C C . TYR A 1 274 ? -5.005 9.577 -4.059 1.00 88.69 274 TYR A C 1
ATOM 2053 O O . TYR A 1 274 ? -5.903 9.913 -3.283 1.00 88.69 274 TYR A O 1
ATOM 2061 N N . VAL A 1 275 ? -4.307 8.454 -3.912 1.00 84.19 275 VAL A N 1
ATOM 2062 C CA . VAL A 1 275 ? -4.502 7.462 -2.849 1.00 84.19 275 VAL A CA 1
ATOM 2063 C C . VAL A 1 275 ? -3.173 7.248 -2.126 1.00 84.19 275 VAL A C 1
ATOM 2065 O O . VAL A 1 275 ? -2.110 7.359 -2.722 1.00 84.19 275 VAL A O 1
ATOM 2068 N N . HIS A 1 276 ? -3.212 6.969 -0.826 1.00 81.50 276 HIS A N 1
ATOM 2069 C CA . HIS A 1 276 ? -2.016 6.715 -0.024 1.00 81.50 276 HIS A CA 1
ATOM 2070 C C . HIS A 1 276 ? -2.252 5.533 0.915 1.00 81.50 276 HIS A C 1
ATOM 2072 O O . HIS A 1 276 ? -3.283 5.490 1.602 1.00 81.50 276 HIS A O 1
ATOM 2078 N N . LEU A 1 277 ? -1.299 4.595 0.982 1.00 77.62 277 LEU A N 1
ATOM 2079 C CA . LEU A 1 277 ? -1.305 3.585 2.036 1.00 77.62 277 LEU A CA 1
ATOM 2080 C C . LEU A 1 277 ? -1.115 4.246 3.390 1.00 77.62 277 LEU A C 1
ATOM 2082 O O . LEU A 1 277 ? -0.387 5.215 3.540 1.00 77.62 277 LEU A O 1
ATOM 2086 N N . ALA A 1 278 ? -1.784 3.716 4.404 1.00 62.66 278 ALA A N 1
ATOM 2087 C CA . ALA A 1 278 ? -1.882 4.331 5.716 1.00 62.66 278 ALA A CA 1
ATOM 2088 C C . ALA A 1 278 ? -0.569 4.251 6.535 1.00 62.66 278 ALA A C 1
ATOM 2090 O O . ALA A 1 278 ? -0.525 3.615 7.590 1.00 62.66 278 ALA A O 1
ATOM 2091 N N . GLY A 1 279 ? 0.476 4.970 6.120 1.00 70.88 279 GLY A N 1
ATOM 2092 C CA . GLY A 1 279 ? 1.812 4.940 6.718 1.00 70.88 279 GLY A CA 1
ATOM 2093 C C . GLY A 1 279 ? 2.693 3.812 6.175 1.00 70.88 279 GLY A C 1
ATOM 2094 O O . GLY A 1 279 ? 2.420 3.248 5.122 1.00 70.88 279 GLY A O 1
ATOM 2095 N N . THR A 1 280 ? 3.773 3.502 6.897 1.00 82.06 280 THR A N 1
ATOM 2096 C CA . THR A 1 280 ? 4.664 2.383 6.559 1.00 82.06 280 THR A CA 1
ATOM 2097 C C . THR A 1 280 ? 4.094 1.077 7.111 1.00 82.06 280 THR A C 1
ATOM 2099 O O . THR A 1 280 ? 3.868 0.977 8.318 1.00 82.06 280 THR A O 1
ATOM 2102 N N . ILE A 1 281 ? 3.872 0.091 6.243 1.00 90.62 281 ILE A N 1
ATOM 2103 C CA . ILE A 1 281 ? 3.293 -1.214 6.587 1.00 90.62 281 ILE A CA 1
ATOM 2104 C C . ILE A 1 281 ? 4.334 -2.313 6.378 1.00 90.62 281 ILE A C 1
ATOM 2106 O O . ILE A 1 281 ? 5.062 -2.294 5.389 1.00 90.62 281 ILE A O 1
ATOM 2110 N N . ALA A 1 282 ? 4.401 -3.270 7.303 1.00 92.75 282 ALA A N 1
ATOM 2111 C CA . ALA A 1 282 ? 5.335 -4.388 7.225 1.00 92.75 282 ALA A CA 1
ATOM 2112 C C . ALA A 1 282 ? 4.683 -5.630 6.603 1.00 92.75 282 ALA A C 1
ATOM 2114 O O . ALA A 1 282 ? 3.669 -6.102 7.115 1.00 92.75 282 ALA A O 1
ATOM 2115 N N . PHE A 1 283 ? 5.325 -6.191 5.579 1.00 92.38 283 PHE A N 1
ATOM 2116 C CA . PHE A 1 283 ? 4.939 -7.431 4.897 1.00 92.38 283 PHE A CA 1
ATOM 2117 C C . PHE A 1 283 ? 6.009 -8.507 5.092 1.00 92.38 283 PHE A C 1
ATOM 2119 O O . PHE A 1 283 ? 7.174 -8.171 5.269 1.00 92.38 283 PHE A O 1
ATOM 2126 N N . ASP A 1 284 ? 5.670 -9.798 5.062 1.00 91.06 284 ASP A N 1
ATOM 2127 C CA . ASP A 1 284 ? 6.687 -10.852 5.232 1.00 91.06 284 ASP A CA 1
ATOM 2128 C C . ASP A 1 284 ? 7.714 -10.820 4.089 1.00 91.06 284 ASP A C 1
ATOM 2130 O O . ASP A 1 284 ? 8.918 -10.733 4.336 1.00 91.06 284 ASP A O 1
ATOM 2134 N N . ASN A 1 285 ? 7.218 -10.823 2.850 1.00 91.50 285 ASN A N 1
ATOM 2135 C CA . ASN A 1 285 ? 7.973 -10.685 1.607 1.00 91.50 285 ASN A CA 1
ATOM 2136 C C . ASN A 1 285 ? 7.166 -9.809 0.636 1.00 91.50 285 ASN A C 1
ATOM 2138 O O . ASN A 1 285 ? 5.941 -9.749 0.747 1.00 91.50 285 ASN A O 1
ATOM 2142 N N . LEU A 1 286 ? 7.833 -9.175 -0.329 1.00 92.81 286 LEU A N 1
ATOM 2143 C CA . LEU A 1 286 ? 7.193 -8.394 -1.392 1.00 92.81 286 LEU A CA 1
ATOM 2144 C C . LEU A 1 286 ? 7.811 -8.718 -2.749 1.00 92.81 286 LEU A C 1
ATOM 2146 O O . LEU A 1 286 ? 9.020 -8.911 -2.841 1.00 92.81 286 LEU A O 1
ATOM 2150 N N . SER A 1 287 ? 6.990 -8.717 -3.796 1.00 93.38 287 SER A N 1
ATOM 2151 C CA . SER A 1 287 ? 7.454 -8.728 -5.184 1.00 93.38 287 SER A CA 1
ATOM 2152 C C . SER A 1 287 ? 7.051 -7.430 -5.868 1.00 93.38 287 SER A C 1
ATOM 2154 O O . SER A 1 287 ? 5.950 -6.925 -5.645 1.00 93.38 287 SER A O 1
ATOM 2156 N N . LEU A 1 288 ? 7.948 -6.891 -6.689 1.00 94.44 288 LEU A N 1
ATOM 2157 C CA . LEU A 1 288 ? 7.635 -5.850 -7.658 1.00 94.44 288 LEU A CA 1
ATOM 2158 C C . LEU A 1 288 ? 7.633 -6.467 -9.049 1.00 94.44 288 LEU A C 1
ATOM 2160 O O . LEU A 1 288 ? 8.691 -6.821 -9.575 1.00 94.44 288 LEU A O 1
ATOM 2164 N N . ASP A 1 289 ? 6.443 -6.530 -9.638 1.00 93.81 289 ASP A N 1
ATOM 2165 C CA . ASP A 1 289 ? 6.218 -7.124 -10.948 1.00 93.81 289 ASP A CA 1
ATOM 2166 C C . ASP A 1 289 ? 5.906 -6.021 -11.963 1.00 93.81 289 ASP A C 1
ATOM 2168 O O . ASP A 1 289 ? 4.913 -5.300 -11.858 1.00 93.81 289 ASP A O 1
ATOM 2172 N N . LEU A 1 290 ? 6.771 -5.878 -12.966 1.00 94.75 290 LEU A N 1
ATOM 2173 C CA . LEU A 1 290 ? 6.625 -4.902 -14.039 1.00 94.75 290 LEU A CA 1
ATOM 2174 C C . LEU A 1 290 ? 6.413 -5.612 -15.373 1.00 94.75 290 LEU A C 1
ATOM 2176 O O . LEU A 1 290 ? 7.199 -6.478 -15.759 1.00 94.75 290 LEU A O 1
ATOM 2180 N N . THR A 1 291 ? 5.402 -5.172 -16.122 1.00 95.31 291 THR A N 1
ATOM 2181 C CA . THR A 1 291 ? 5.207 -5.548 -17.528 1.00 95.31 291 THR A CA 1
ATOM 2182 C C . THR A 1 291 ? 5.555 -4.365 -18.427 1.00 95.31 291 THR A C 1
ATOM 2184 O O . THR A 1 291 ? 4.904 -3.328 -18.364 1.00 95.31 291 THR A O 1
ATOM 2187 N N . THR A 1 292 ? 6.573 -4.520 -19.271 1.00 94.19 292 THR A N 1
ATOM 2188 C CA . THR A 1 292 ? 7.190 -3.460 -20.074 1.00 94.19 292 THR A CA 1
ATOM 2189 C C . THR A 1 292 ? 7.714 -3.992 -21.414 1.00 94.19 292 THR A C 1
ATOM 2191 O O . THR A 1 292 ? 8.156 -5.133 -21.535 1.00 94.19 292 THR A O 1
ATOM 2194 N N . GLU A 1 293 ? 7.752 -3.140 -22.444 1.00 92.50 293 GLU A N 1
ATOM 2195 C CA . GLU A 1 293 ? 8.458 -3.458 -23.698 1.00 92.50 293 GLU A CA 1
ATOM 2196 C C . GLU A 1 293 ? 9.996 -3.310 -23.582 1.00 92.50 293 GLU A C 1
ATOM 2198 O O . GLU A 1 293 ? 10.688 -3.443 -24.598 1.00 92.50 293 GLU A O 1
ATOM 2203 N N . TYR A 1 294 ? 10.529 -2.955 -22.404 1.00 93.69 294 TYR A N 1
ATOM 2204 C CA . TYR A 1 294 ? 11.948 -2.634 -22.181 1.00 93.69 294 TYR A CA 1
ATOM 2205 C C . TYR A 1 294 ? 12.560 -3.336 -20.949 1.00 93.69 294 TYR A C 1
ATOM 2207 O O . TYR A 1 294 ? 13.217 -2.676 -20.134 1.00 93.69 294 TYR A O 1
ATOM 2215 N N . PRO A 1 295 ? 12.381 -4.658 -20.772 1.00 94.88 295 PRO A N 1
ATOM 2216 C CA . PRO A 1 295 ? 12.704 -5.320 -19.510 1.00 94.88 295 PRO A CA 1
ATOM 2217 C C . PRO A 1 295 ? 14.202 -5.284 -19.163 1.00 94.88 295 PRO A C 1
ATOM 2219 O O . PRO A 1 295 ? 14.543 -5.026 -18.013 1.00 94.88 295 PRO A O 1
ATOM 2222 N N . SER A 1 296 ? 15.118 -5.420 -20.126 1.00 94.25 296 SER A N 1
ATOM 2223 C CA . SER A 1 296 ? 16.571 -5.277 -19.887 1.00 94.25 296 SER A CA 1
ATOM 2224 C C . SER A 1 296 ? 17.008 -3.876 -19.441 1.00 94.25 296 SER A C 1
ATOM 2226 O O . SER A 1 296 ? 17.967 -3.743 -18.672 1.00 94.25 296 SER A O 1
ATOM 2228 N N . ILE A 1 297 ? 16.313 -2.820 -19.883 1.00 95.31 297 ILE A N 1
ATOM 2229 C CA . ILE A 1 297 ? 16.588 -1.445 -19.436 1.00 95.31 297 ILE A CA 1
ATOM 2230 C C . ILE A 1 297 ? 16.197 -1.305 -17.962 1.00 95.31 297 ILE A C 1
ATOM 2232 O O . ILE A 1 297 ? 16.993 -0.826 -17.154 1.00 95.31 297 ILE A O 1
ATOM 2236 N N . TRP A 1 298 ? 15.006 -1.787 -17.608 1.00 96.50 298 TRP A N 1
ATOM 2237 C CA . TRP A 1 298 ? 14.514 -1.813 -16.232 1.00 96.50 298 TRP A CA 1
ATOM 2238 C C . TRP A 1 298 ? 15.376 -2.687 -15.319 1.00 96.50 298 TRP A C 1
ATOM 2240 O O . TRP A 1 298 ? 15.728 -2.261 -14.223 1.00 96.50 298 TRP A O 1
ATOM 2250 N N . GLN A 1 299 ? 15.814 -3.857 -15.785 1.00 96.69 299 GLN A N 1
ATOM 2251 C CA . GLN A 1 299 ? 16.753 -4.711 -15.056 1.00 96.69 299 GLN A CA 1
ATOM 2252 C C . GLN A 1 299 ? 18.060 -3.988 -14.740 1.00 96.69 299 GLN A C 1
ATOM 2254 O O . GLN A 1 299 ? 18.563 -4.071 -13.620 1.00 96.69 299 GLN A O 1
ATOM 2259 N N . SER A 1 300 ? 18.620 -3.282 -15.725 1.00 96.12 300 SER A N 1
ATOM 2260 C CA . SER A 1 300 ? 19.852 -2.512 -15.538 1.00 96.12 300 SER A CA 1
ATOM 2261 C C . SER A 1 300 ? 19.662 -1.413 -14.494 1.00 96.12 300 SER A C 1
ATOM 2263 O O . SER A 1 300 ? 20.533 -1.223 -13.648 1.00 96.12 300 SER A O 1
ATOM 2265 N N . TRP A 1 301 ? 18.512 -0.734 -14.519 1.00 97.00 301 TRP A N 1
ATOM 2266 C CA . TRP A 1 301 ? 18.165 0.285 -13.534 1.00 97.00 301 TRP A CA 1
ATOM 2267 C C . TRP A 1 301 ? 18.009 -0.298 -12.122 1.00 97.00 301 TRP A C 1
ATOM 2269 O O . TRP A 1 301 ? 18.675 0.174 -11.204 1.00 97.00 301 TRP A O 1
ATOM 2279 N N . PHE A 1 302 ? 17.227 -1.371 -11.947 1.00 97.44 302 PHE A N 1
ATOM 2280 C CA . PHE A 1 302 ? 17.057 -2.031 -10.646 1.00 97.44 302 PHE A CA 1
ATOM 2281 C C . PHE A 1 302 ? 18.386 -2.540 -10.079 1.00 97.44 302 PHE A C 1
ATOM 2283 O O . PHE A 1 302 ? 18.666 -2.334 -8.903 1.00 97.44 302 PHE A O 1
ATOM 2290 N N . ASN A 1 303 ? 19.236 -3.153 -10.910 1.00 96.88 303 ASN A N 1
ATOM 2291 C CA . ASN A 1 303 ? 20.570 -3.590 -10.490 1.00 96.88 303 ASN A CA 1
ATOM 2292 C C . ASN A 1 303 ? 21.430 -2.422 -9.988 1.00 96.88 303 ASN A C 1
ATOM 2294 O O . ASN A 1 303 ? 22.128 -2.574 -8.988 1.00 96.88 303 ASN A O 1
ATOM 2298 N N . ALA A 1 304 ? 21.387 -1.272 -10.669 1.00 96.00 304 ALA A N 1
ATOM 2299 C CA . ALA A 1 304 ? 22.114 -0.082 -10.239 1.00 96.00 304 ALA A CA 1
ATOM 2300 C C . ALA A 1 304 ? 21.577 0.444 -8.901 1.00 96.00 304 ALA A C 1
ATOM 2302 O O . ALA A 1 304 ? 22.358 0.646 -7.977 1.00 96.00 304 ALA A O 1
ATOM 2303 N N . GLN A 1 305 ? 20.254 0.569 -8.760 1.00 95.88 305 GLN A N 1
ATOM 2304 C CA . GLN A 1 305 ? 19.634 1.021 -7.512 1.00 95.88 305 GLN A CA 1
ATOM 2305 C C . GLN A 1 305 ? 19.940 0.097 -6.333 1.00 95.88 305 GLN A C 1
ATOM 2307 O O . GLN A 1 305 ? 20.300 0.574 -5.264 1.00 95.88 305 GLN A O 1
ATOM 2312 N N . LEU A 1 306 ? 19.861 -1.223 -6.518 1.00 96.25 306 LEU A N 1
ATOM 2313 C CA . LEU A 1 306 ? 20.191 -2.194 -5.472 1.00 96.25 306 LEU A CA 1
ATOM 2314 C C . LEU A 1 306 ? 21.673 -2.129 -5.079 1.00 96.25 306 LEU A C 1
ATOM 2316 O O . LEU A 1 306 ? 21.991 -2.205 -3.895 1.00 96.25 306 LEU A O 1
ATOM 2320 N N . ALA A 1 307 ? 22.577 -1.948 -6.047 1.00 94.81 307 ALA A N 1
ATOM 2321 C CA . ALA A 1 307 ? 24.012 -1.822 -5.788 1.00 94.81 307 ALA A CA 1
ATOM 2322 C C . ALA A 1 307 ? 24.396 -0.503 -5.094 1.00 94.81 307 ALA A C 1
ATOM 2324 O O . ALA A 1 307 ? 25.394 -0.462 -4.374 1.00 94.81 307 ALA A O 1
ATOM 2325 N N . GLU A 1 308 ? 23.637 0.566 -5.334 1.00 93.81 308 GLU A N 1
ATOM 2326 C CA . GLU A 1 308 ? 23.816 1.872 -4.690 1.00 93.81 308 GLU A CA 1
ATOM 2327 C C . GLU A 1 308 ? 23.080 1.979 -3.346 1.00 93.81 308 GLU A C 1
ATOM 2329 O O . GLU A 1 308 ? 23.425 2.835 -2.527 1.00 93.81 308 GLU A O 1
ATOM 2334 N N . SER A 1 309 ? 22.095 1.110 -3.105 1.00 93.25 309 SER A N 1
ATOM 2335 C CA . SER A 1 309 ? 21.374 1.036 -1.837 1.00 93.25 309 SER A CA 1
ATOM 2336 C C . SER A 1 309 ? 22.257 0.510 -0.702 1.00 93.25 309 SER A C 1
ATOM 2338 O O . SER A 1 309 ? 23.262 -0.170 -0.909 1.00 93.25 309 SER A O 1
ATOM 2340 N N . ASP A 1 310 ? 21.853 0.798 0.532 1.00 91.56 310 ASP A N 1
ATOM 2341 C CA . ASP A 1 310 ? 22.438 0.220 1.742 1.00 91.56 310 ASP A CA 1
ATOM 2342 C C . ASP A 1 310 ? 21.830 -1.146 2.110 1.00 91.56 310 ASP A C 1
ATOM 2344 O O . ASP A 1 310 ? 22.157 -1.703 3.159 1.00 91.56 310 ASP A O 1
ATOM 2348 N N . LEU A 1 311 ? 20.948 -1.687 1.261 1.00 94.81 311 LEU A N 1
ATOM 2349 C CA . LEU A 1 311 ? 20.252 -2.943 1.500 1.00 94.81 311 LEU A CA 1
ATOM 2350 C C . LEU A 1 311 ? 21.183 -4.141 1.282 1.00 94.81 311 LEU A C 1
ATOM 2352 O O . LEU A 1 311 ? 21.758 -4.331 0.209 1.00 94.81 311 LEU A O 1
ATOM 2356 N N . ASP A 1 312 ? 21.300 -4.990 2.302 1.00 93.06 312 ASP A N 1
ATOM 2357 C CA . ASP A 1 312 ? 22.099 -6.212 2.219 1.00 93.06 312 ASP A CA 1
ATOM 2358 C C . ASP A 1 312 ? 21.515 -7.198 1.189 1.00 93.06 312 ASP A C 1
ATOM 2360 O O . ASP A 1 312 ? 20.304 -7.416 1.121 1.00 93.06 312 ASP A O 1
ATOM 2364 N N . ALA A 1 313 ? 22.390 -7.835 0.405 1.00 94.44 313 ALA A N 1
ATOM 2365 C CA . ALA A 1 313 ? 22.010 -8.762 -0.663 1.00 94.44 313 ALA A CA 1
ATOM 2366 C C . ALA A 1 313 ? 21.262 -10.019 -0.182 1.00 94.44 313 ALA A C 1
ATOM 2368 O O . ALA A 1 313 ? 20.692 -10.736 -0.996 1.00 94.44 313 ALA A O 1
ATOM 2369 N N . SER A 1 314 ? 21.247 -10.312 1.122 1.00 94.56 314 SER A N 1
ATOM 2370 C CA . SER A 1 314 ? 20.410 -11.375 1.691 1.00 94.56 314 SER A CA 1
ATOM 2371 C C . SER A 1 314 ? 18.914 -11.042 1.701 1.00 94.56 314 SER A C 1
ATOM 2373 O O . SER A 1 314 ? 18.102 -11.960 1.821 1.00 94.56 314 SER A O 1
ATOM 2375 N N . TYR A 1 315 ? 18.537 -9.769 1.556 1.00 95.94 315 TYR A N 1
ATOM 2376 C CA . TYR A 1 315 ? 17.148 -9.310 1.604 1.00 95.94 315 TYR A CA 1
ATOM 2377 C C . TYR A 1 315 ? 16.472 -9.191 0.236 1.00 95.94 315 TYR A C 1
ATOM 2379 O O . TYR A 1 315 ? 15.307 -8.804 0.180 1.00 95.94 315 TYR A O 1
ATOM 2387 N N . TYR A 1 316 ? 17.149 -9.514 -0.867 1.00 96.38 316 TYR A N 1
ATOM 2388 C CA . TYR A 1 316 ? 16.536 -9.459 -2.192 1.00 96.38 316 TYR A CA 1
ATOM 2389 C C . TYR A 1 316 ? 17.110 -10.500 -3.150 1.00 96.38 316 TYR A C 1
ATOM 2391 O O . TYR A 1 316 ? 18.253 -10.937 -3.012 1.00 96.38 316 TYR A O 1
ATOM 2399 N N . ASN A 1 317 ? 16.327 -10.848 -4.170 1.00 96.25 317 ASN A N 1
ATOM 2400 C CA . ASN A 1 317 ? 16.846 -11.516 -5.360 1.00 96.25 317 ASN A CA 1
ATOM 2401 C C . ASN A 1 317 ? 17.116 -10.479 -6.460 1.00 96.25 317 ASN A C 1
ATOM 2403 O O . ASN A 1 317 ? 16.315 -9.557 -6.634 1.00 96.25 317 ASN A O 1
ATOM 2407 N N . PRO A 1 318 ? 18.220 -10.602 -7.223 1.00 93.56 318 PRO A N 1
ATOM 2408 C CA . PRO A 1 318 ? 18.461 -9.733 -8.369 1.00 93.56 318 PRO A CA 1
ATOM 2409 C C . PRO A 1 318 ? 17.283 -9.756 -9.359 1.00 93.56 318 PRO A C 1
ATOM 2411 O O . PRO A 1 318 ? 16.675 -10.815 -9.536 1.00 93.56 318 PRO A O 1
ATOM 2414 N N . PRO A 1 319 ? 16.994 -8.635 -10.048 1.00 96.56 319 PRO A N 1
ATOM 2415 C CA . PRO A 1 319 ? 15.884 -8.527 -10.988 1.00 96.56 319 PRO A CA 1
ATOM 2416 C C . PRO A 1 319 ? 15.948 -9.615 -12.068 1.00 96.56 319 PRO A C 1
ATOM 2418 O O . PRO A 1 319 ? 16.925 -9.711 -12.825 1.00 96.56 319 PRO A O 1
ATOM 2421 N N . VAL A 1 320 ? 14.886 -10.412 -12.170 1.00 97.19 320 VAL A N 1
ATOM 2422 C CA . VAL A 1 320 ? 14.723 -11.463 -13.180 1.00 97.19 320 VAL A CA 1
ATOM 2423 C C . VAL A 1 320 ? 13.897 -10.914 -14.335 1.00 97.19 320 VAL A C 1
ATOM 2425 O O . VAL A 1 320 ? 12.848 -10.317 -14.117 1.00 97.19 320 VAL A O 1
ATOM 2428 N N . VAL A 1 321 ? 14.356 -11.127 -15.571 1.00 96.75 321 VAL A N 1
ATOM 2429 C CA . VAL A 1 321 ? 13.652 -10.669 -16.776 1.00 96.75 321 VAL A CA 1
ATOM 2430 C C . VAL A 1 321 ? 13.209 -11.807 -17.672 1.00 96.75 321 VAL A C 1
ATOM 2432 O O . VAL A 1 321 ? 13.920 -12.798 -17.845 1.00 96.75 321 VAL A O 1
ATOM 2435 N N . ASN A 1 322 ? 12.067 -11.613 -18.323 1.00 94.50 322 ASN A N 1
ATOM 2436 C CA . ASN A 1 322 ? 11.630 -12.413 -19.455 1.00 94.50 322 ASN A CA 1
ATOM 2437 C C . ASN A 1 322 ? 11.374 -11.491 -20.651 1.00 94.50 322 ASN A C 1
A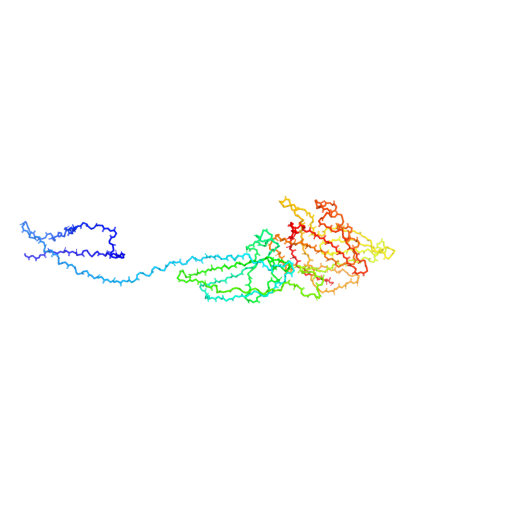TOM 2439 O O . ASN A 1 322 ? 10.308 -10.896 -20.773 1.00 94.50 322 ASN A O 1
ATOM 2443 N N . GLU A 1 323 ? 12.350 -11.405 -21.556 1.00 90.31 323 GLU A N 1
ATOM 2444 C CA . GLU A 1 323 ? 12.281 -10.569 -22.765 1.00 90.31 323 GLU A CA 1
ATOM 2445 C C . GLU A 1 323 ? 11.096 -10.928 -23.677 1.00 90.31 323 GLU A C 1
ATOM 2447 O O . GLU A 1 323 ? 10.505 -10.056 -24.303 1.00 90.31 323 GLU A O 1
ATOM 2452 N N . SER A 1 324 ? 10.709 -12.208 -23.742 1.00 90.06 324 SER A N 1
ATOM 2453 C CA . SER A 1 324 ? 9.593 -12.645 -24.596 1.00 90.06 324 SER A CA 1
ATOM 2454 C C . SER A 1 324 ? 8.227 -12.280 -24.017 1.00 90.06 324 SER A C 1
ATOM 2456 O O . SER A 1 324 ? 7.305 -11.989 -24.775 1.00 90.06 324 SER A O 1
ATOM 2458 N N . ALA A 1 325 ? 8.093 -12.311 -22.689 1.00 92.06 325 ALA A N 1
ATOM 2459 C CA . ALA A 1 325 ? 6.877 -11.899 -21.991 1.00 92.06 325 ALA A CA 1
ATOM 2460 C C . ALA A 1 325 ? 6.843 -10.390 -21.694 1.00 92.06 325 ALA A C 1
ATOM 2462 O O . ALA A 1 325 ? 5.783 -9.863 -21.373 1.00 92.06 325 ALA A O 1
ATOM 2463 N N . GLY A 1 326 ? 7.984 -9.702 -21.808 1.00 94.12 326 GLY A N 1
ATOM 2464 C CA . GLY A 1 326 ? 8.122 -8.301 -21.430 1.00 94.12 326 GLY A CA 1
ATOM 2465 C C . GLY A 1 326 ? 7.994 -8.092 -19.924 1.00 94.12 326 GLY A C 1
ATOM 2466 O O . GLY A 1 326 ? 7.344 -7.144 -19.512 1.00 94.12 326 GLY A O 1
ATOM 2467 N N . THR A 1 327 ? 8.545 -8.980 -19.092 1.00 95.62 327 THR A N 1
ATOM 2468 C CA . THR A 1 327 ? 8.393 -8.877 -17.630 1.00 95.62 327 THR A CA 1
ATOM 2469 C C . THR A 1 327 ? 9.717 -8.677 -16.904 1.00 95.62 327 THR A C 1
ATOM 2471 O O . THR A 1 327 ? 10.762 -9.168 -17.343 1.00 95.62 327 THR A O 1
ATOM 2474 N N . VAL A 1 328 ? 9.654 -7.958 -15.782 1.00 96.75 328 VAL A N 1
ATOM 2475 C CA . VAL A 1 328 ? 10.731 -7.786 -14.799 1.00 96.75 328 VAL A CA 1
ATOM 2476 C C . VAL A 1 328 ? 10.152 -8.047 -13.416 1.00 96.75 328 VAL A C 1
ATOM 2478 O O . VAL A 1 328 ? 9.134 -7.457 -13.071 1.00 96.75 328 VAL A O 1
ATOM 2481 N N . VAL A 1 329 ? 10.798 -8.912 -12.641 1.00 96.31 329 VAL A N 1
ATOM 2482 C CA . VAL A 1 329 ? 10.380 -9.273 -11.281 1.00 96.31 329 VAL A CA 1
ATOM 2483 C C . VAL A 1 329 ? 11.531 -9.016 -10.319 1.00 96.31 329 VAL A C 1
ATOM 2485 O O . VAL A 1 329 ? 12.663 -9.434 -10.586 1.00 96.31 329 VAL A O 1
ATOM 2488 N N . VAL A 1 330 ? 11.248 -8.333 -9.210 1.00 96.75 330 VAL A N 1
ATOM 2489 C CA . VAL A 1 330 ? 12.207 -8.086 -8.123 1.00 96.75 330 VAL A CA 1
ATOM 2490 C C . VAL A 1 330 ? 11.585 -8.497 -6.798 1.00 96.75 330 VAL A C 1
ATOM 2492 O O . VAL A 1 330 ? 10.567 -7.944 -6.396 1.00 96.75 330 VAL A O 1
ATOM 2495 N N . GLU A 1 331 ? 12.215 -9.442 -6.108 1.00 96.00 331 GLU A N 1
ATOM 2496 C CA . GLU A 1 331 ? 11.703 -9.990 -4.851 1.00 96.00 331 GLU A CA 1
ATOM 2497 C C . GLU A 1 331 ? 12.498 -9.459 -3.659 1.00 96.00 331 GLU A C 1
ATOM 2499 O O . GLU A 1 331 ? 13.732 -9.451 -3.677 1.00 96.00 331 GLU A O 1
ATOM 2504 N N . PHE A 1 332 ? 11.780 -9.091 -2.603 1.00 96.06 332 PHE A N 1
ATOM 2505 C CA . PHE A 1 332 ? 12.296 -8.593 -1.336 1.00 96.06 332 PHE A CA 1
ATOM 2506 C C . PHE A 1 332 ? 11.823 -9.490 -0.194 1.00 96.06 332 PHE A C 1
ATOM 2508 O O . PHE A 1 332 ? 10.658 -9.889 -0.128 1.00 96.06 332 PHE A O 1
ATOM 2515 N N . TYR A 1 333 ? 12.722 -9.769 0.739 1.00 94.69 333 TYR A N 1
ATOM 2516 C CA . TYR A 1 333 ? 12.512 -10.702 1.838 1.00 94.69 333 TYR A CA 1
ATOM 2517 C C . TYR A 1 333 ? 12.660 -9.975 3.163 1.00 94.69 333 TYR A C 1
ATOM 2519 O O . TYR A 1 333 ? 13.631 -9.258 3.345 1.00 94.69 333 TYR A O 1
ATOM 2527 N N . GLY A 1 334 ? 11.741 -10.160 4.108 1.00 91.19 334 GLY A N 1
ATOM 2528 C CA . GLY A 1 334 ? 11.809 -9.485 5.408 1.00 91.19 334 GLY A CA 1
ATOM 2529 C C . GLY A 1 334 ? 12.613 -10.237 6.473 1.00 91.19 334 GLY A C 1
ATOM 2530 O O . GLY A 1 334 ? 13.007 -9.643 7.473 1.00 91.19 334 GLY A O 1
ATOM 2531 N N . HIS A 1 335 ? 12.822 -11.551 6.312 1.00 88.56 335 HIS A N 1
ATOM 2532 C CA . HIS A 1 335 ? 13.486 -12.446 7.287 1.00 88.56 335 HIS A CA 1
ATOM 2533 C C . HIS A 1 335 ? 13.027 -12.253 8.746 1.00 88.56 335 HIS A C 1
ATOM 2535 O O . HIS A 1 335 ? 13.823 -12.302 9.682 1.00 88.56 335 HIS A O 1
ATOM 2541 N N . GLY A 1 336 ? 11.726 -12.022 8.949 1.00 83.31 336 GLY A N 1
ATOM 2542 C CA . GLY A 1 336 ? 11.124 -11.790 10.267 1.00 83.31 336 GLY A CA 1
ATOM 2543 C C . GLY A 1 336 ? 11.170 -10.342 10.775 1.00 83.31 336 GLY A C 1
ATOM 2544 O O . GLY A 1 336 ? 10.488 -10.052 11.753 1.00 83.31 336 GLY A O 1
ATOM 2545 N N . TYR A 1 337 ? 11.909 -9.443 10.113 1.00 85.06 337 TYR A N 1
ATOM 2546 C CA . TYR A 1 337 ? 11.829 -7.981 10.297 1.00 85.06 337 TYR A CA 1
ATOM 2547 C C . TYR A 1 337 ? 10.793 -7.316 9.380 1.00 85.06 337 TYR A C 1
ATOM 2549 O O . TYR A 1 337 ? 10.437 -6.144 9.567 1.00 85.06 337 TYR A O 1
ATOM 2557 N N . GLY A 1 338 ? 10.264 -8.090 8.434 1.00 92.38 338 GLY A N 1
ATOM 2558 C CA . GLY A 1 338 ? 9.318 -7.634 7.432 1.00 92.38 338 GLY A CA 1
ATOM 2559 C C . GLY A 1 338 ? 9.948 -6.658 6.441 1.00 92.38 338 GLY A C 1
ATOM 2560 O O . GLY A 1 338 ? 10.920 -5.968 6.730 1.00 92.38 338 GLY A O 1
ATOM 2561 N N . VAL A 1 339 ? 9.376 -6.593 5.254 1.00 95.06 339 VAL A N 1
ATOM 2562 C CA . VAL A 1 339 ? 9.650 -5.564 4.266 1.00 95.06 339 VAL A CA 1
ATOM 2563 C C . VAL A 1 339 ? 8.719 -4.389 4.550 1.00 95.06 339 VAL A C 1
ATOM 2565 O O . VAL A 1 339 ? 7.498 -4.535 4.537 1.00 95.06 339 VAL A O 1
ATOM 2568 N N . GLN A 1 340 ? 9.298 -3.233 4.852 1.00 94.44 340 GLN A N 1
ATOM 2569 C CA . GLN A 1 340 ? 8.580 -1.999 5.135 1.00 94.44 340 GLN A CA 1
ATOM 2570 C C . GLN A 1 340 ? 8.189 -1.328 3.818 1.00 94.44 340 GLN A C 1
ATOM 2572 O O . GLN A 1 340 ? 9.058 -0.911 3.055 1.00 94.44 340 GLN A O 1
ATOM 2577 N N . LEU A 1 341 ? 6.893 -1.192 3.557 1.00 94.00 341 LEU A N 1
ATOM 2578 C CA . LEU A 1 341 ? 6.368 -0.534 2.367 1.00 94.00 341 LEU A CA 1
ATOM 2579 C C . LEU A 1 341 ? 5.716 0.792 2.738 1.00 94.00 341 LEU A C 1
ATOM 2581 O O . LEU A 1 341 ? 4.830 0.859 3.588 1.00 94.00 341 LEU A O 1
ATOM 2585 N N . TYR A 1 342 ? 6.147 1.840 2.053 1.00 92.62 342 TYR A N 1
ATOM 2586 C CA . TYR A 1 342 ? 5.462 3.117 1.977 1.00 92.62 342 TYR A CA 1
ATOM 2587 C C . TYR A 1 342 ? 5.034 3.336 0.531 1.00 92.62 342 TYR A C 1
ATOM 2589 O O . TYR A 1 342 ? 5.884 3.347 -0.362 1.00 92.62 342 TYR A O 1
ATOM 2597 N N . GLU A 1 343 ? 3.742 3.527 0.301 1.00 93.06 343 GLU A N 1
ATOM 2598 C CA . GLU A 1 343 ? 3.206 3.665 -1.048 1.00 93.06 343 GLU A CA 1
ATOM 2599 C C . GLU A 1 343 ? 2.181 4.795 -1.124 1.00 93.06 343 GLU A C 1
ATOM 2601 O O . GLU A 1 343 ? 1.364 5.010 -0.222 1.00 93.06 343 GLU A O 1
ATOM 2606 N N . GLU A 1 344 ? 2.283 5.573 -2.191 1.00 92.62 344 GLU A N 1
ATOM 2607 C CA . GLU A 1 344 ? 1.286 6.554 -2.593 1.00 92.62 344 GLU A CA 1
ATOM 2608 C C . GLU A 1 344 ? 1.051 6.425 -4.091 1.00 92.62 344 GLU A C 1
ATOM 2610 O O . GLU A 1 344 ? 2.001 6.235 -4.843 1.00 92.62 344 GLU A O 1
ATOM 2615 N N . LYS A 1 345 ? -0.178 6.643 -4.538 1.00 92.69 345 LYS A N 1
ATOM 2616 C CA . LYS A 1 345 ? -0.584 6.523 -5.929 1.00 92.69 345 LYS A CA 1
ATOM 2617 C C . LYS A 1 345 ? -1.237 7.797 -6.416 1.00 92.69 345 LYS A C 1
ATOM 2619 O O . LYS A 1 345 ? -2.235 8.256 -5.868 1.00 92.69 345 LYS A O 1
ATOM 2624 N N . THR A 1 346 ? -0.703 8.348 -7.499 1.00 94.25 346 THR A N 1
ATOM 2625 C CA . THR A 1 346 ? -1.304 9.471 -8.222 1.00 94.25 346 THR A CA 1
ATOM 2626 C C . THR A 1 346 ? -1.898 8.982 -9.534 1.00 94.25 346 THR A C 1
ATOM 2628 O O . THR A 1 346 ? -1.193 8.390 -10.349 1.00 94.25 346 THR A O 1
ATOM 2631 N N . THR A 1 347 ? -3.172 9.289 -9.770 1.00 94.62 347 THR A N 1
ATOM 2632 C CA . THR A 1 347 ? -3.849 9.015 -11.042 1.00 94.62 347 THR A CA 1
ATOM 2633 C C . THR A 1 347 ? -3.841 10.268 -11.914 1.00 94.62 347 THR A C 1
ATOM 2635 O O . THR A 1 347 ? -4.293 11.340 -11.498 1.00 94.62 347 THR A O 1
ATOM 2638 N N . VAL A 1 348 ? -3.345 10.140 -13.144 1.00 94.44 348 VAL A N 1
ATOM 2639 C CA . VAL A 1 348 ? -3.222 11.232 -14.116 1.00 94.44 348 VAL A CA 1
ATOM 2640 C C . VAL A 1 348 ? -3.984 10.862 -15.383 1.00 94.44 348 VAL A C 1
ATOM 2642 O O . VAL A 1 348 ? -3.698 9.842 -16.002 1.00 94.44 348 VAL A O 1
ATOM 2645 N N . ASN A 1 349 ? -4.941 11.691 -15.797 1.00 94.75 349 ASN A N 1
ATOM 2646 C CA . ASN A 1 349 ? -5.596 11.539 -17.095 1.00 94.75 349 ASN A CA 1
ATOM 2647 C C . ASN A 1 349 ? -4.710 12.133 -18.194 1.00 94.75 349 ASN A C 1
ATOM 2649 O O . ASN A 1 349 ? -4.224 13.261 -18.058 1.00 94.75 349 ASN A O 1
ATOM 2653 N N . VAL A 1 350 ? -4.524 11.381 -19.275 1.00 93.94 350 VAL A N 1
ATOM 2654 C CA . VAL A 1 350 ? -3.675 11.726 -20.413 1.00 93.94 350 VAL A CA 1
ATOM 2655 C C . VAL A 1 350 ? -4.501 11.732 -21.692 1.00 93.94 350 VAL A C 1
ATOM 2657 O O . VAL A 1 350 ? -5.145 10.745 -22.052 1.00 93.94 350 VAL A O 1
ATOM 2660 N N . GLU A 1 351 ? -4.421 12.839 -22.424 1.00 93.00 351 GLU A N 1
ATOM 2661 C CA . GLU A 1 351 ? -5.104 13.025 -23.700 1.00 93.00 351 GLU A CA 1
ATOM 2662 C C . GLU A 1 351 ? -4.134 13.544 -24.763 1.00 93.00 351 GLU A C 1
ATOM 2664 O O . GLU A 1 351 ? -3.204 14.298 -24.477 1.00 93.00 351 GLU A O 1
ATOM 2669 N N . ILE A 1 352 ? -4.343 13.132 -26.014 1.00 88.25 352 ILE A N 1
ATOM 2670 C CA . ILE A 1 352 ? -3.593 13.650 -27.160 1.00 88.25 352 ILE A CA 1
ATOM 2671 C C . ILE A 1 352 ? -4.535 14.514 -27.994 1.00 88.25 352 ILE A C 1
ATOM 2673 O O . ILE A 1 352 ? -5.532 14.019 -28.522 1.00 88.25 352 ILE A O 1
ATOM 2677 N N . THR A 1 353 ? -4.195 15.793 -28.140 1.00 85.75 353 THR A N 1
ATOM 2678 C CA . THR A 1 353 ? -4.949 16.782 -28.921 1.00 85.75 353 THR A CA 1
ATOM 2679 C C . THR A 1 353 ? -4.165 17.172 -30.181 1.00 85.75 353 THR A C 1
ATOM 2681 O O . THR A 1 353 ? -2.933 17.173 -30.183 1.00 85.75 353 THR A O 1
ATOM 2684 N N . THR A 1 354 ? -4.856 17.440 -31.296 1.00 77.25 354 THR A N 1
ATOM 2685 C CA . THR A 1 354 ? -4.248 17.666 -32.632 1.00 77.25 354 THR A CA 1
ATOM 2686 C C . THR A 1 354 ? -4.776 18.900 -33.334 1.00 77.25 354 THR A C 1
ATOM 2688 O O . THR A 1 354 ? -6.003 19.124 -33.215 1.00 77.25 354 THR A O 1
#

Radius of gyration: 38.62 Å; chains: 1; bounding box: 78×78×117 Å